Protein AF-A0A939ZML3-F1 (afdb_monomer_lite)

Sequence (351 aa):
MAARKPSELDSAGIQPAGAGSIPVIRSTMNQNDPFRPKRPDDPWESSTYNNLRRLFSRSQLRDTLTHPGNSRLVFAGQSVFKGQVAQLLYTYFSGNGTQLQHILGNLFRNERLEGLFDQWQLRALVRAEDGFAIDTHKHIFVLAVFGHVSQLDDEDQRNWFIFKYILNKESGYLFAHQPRNRNLLSQADQMARQIDGRRLHLEMETADDGLHRASAVLSDGTVLCESTSKSWRYARTKAVKLALNLLAAPGRKALLADPAYQERVRQQLEAAHQQQLEELEARLAAKEAVRQKKEAERARAAKLRDAKRRQLQADAKQRRSEQAARAAAKAAKDARPMSISKRRHLADKQK

Foldseek 3Di:
DDDDDDDDDDDDDDDDDDDDDDDDDDDDDDPPDVCPDDDPPPPCPPPVNVLLLQLQEAQVCPVVDPDGHLPQLLVLLVPVLLVVLLVVCVVPPDDDPVVSVVLSCVLLDPVLLLVVLVVVVCVVSHDYDPPDPCNVVSSSSSSSVSSVLSPDPDPVSSVVVCCPRRVDVVSVVSVPPPVPPVCLQVVLQVLCCVQPVWGWDWDWDQDPVRWIKIFIATPVRDTPDMATDNDRVVRNVVNSVVSVCSSCVVVVVVLVPDPVNVVVVVVVVVVVVVVVVVVVVVVVVVVVVVVVVVVVVVVVVVVVVVVVVVVVVVVVVVVVVVVVVVVVVVVVVVPPPDDPVVVVVVVVVVD

Secondary structure (DSSP, 8-state):
---------------------------------S-PPPPTT-GGGSHHHHHHHHHHB-GGGGGT-SS--THHHHHHIIIIIHHHHHHHHHHH----HHHHHHHHHHHT-HHHHHHHHHHTTGGGT-B--TT--GGG-HHHHHHHHHHHHHT-S-HHHHHHHIIIIISSGGGHHHHS--S--TTHHHHHHHHHHHHHS--EEEEEEE-TTSPEEEEEEETTS-EEEEEEESSHHHHHHHHHHHHHHHHHHHHHHHHHH-HHHHHHHHHHHHHHHHHHHHHHHHHHHHHHHHHHHHHHHHHHHHHHHHHHHHHHHHHHHHHHHHHHHHHHHHHHHHTSPPPHHHHHHHHHT--

Radius of gyration: 44.25 Å; chains: 1; bounding box: 113×96×121 Å

pLDDT: mean 79.3, std 18.73, range [31.77, 97.5]

Structure (mmCIF, N/CA/C/O backbone):
data_AF-A0A939ZML3-F1
#
_entry.id   AF-A0A939ZML3-F1
#
loop_
_atom_site.group_PDB
_atom_site.id
_atom_site.type_symbol
_atom_site.label_atom_id
_atom_site.label_alt_id
_atom_site.label_comp_id
_atom_site.label_asym_id
_atom_site.label_entity_id
_atom_site.label_seq_id
_atom_site.pdbx_PDB_ins_code
_atom_site.Cartn_x
_atom_site.Cartn_y
_atom_site.Cartn_z
_atom_site.occupancy
_atom_site.B_iso_or_equiv
_atom_site.auth_seq_id
_atom_site.auth_comp_id
_atom_site.auth_asym_id
_atom_site.auth_atom_id
_atom_site.pdbx_PDB_model_num
ATOM 1 N N . MET A 1 1 ? -21.841 68.086 -22.565 1.00 36.34 1 MET A N 1
ATOM 2 C CA . MET A 1 1 ? -20.676 68.936 -22.889 1.00 36.34 1 MET A CA 1
ATOM 3 C C . MET A 1 1 ? -19.604 68.053 -23.502 1.00 36.34 1 MET A C 1
ATOM 5 O O . MET A 1 1 ? -19.294 67.057 -22.872 1.00 36.34 1 MET A O 1
ATOM 9 N N . ALA A 1 2 ? -19.108 68.445 -24.687 1.00 37.00 2 ALA A N 1
ATOM 10 C CA . ALA A 1 2 ? -17.942 67.924 -25.430 1.00 37.00 2 ALA A CA 1
ATOM 11 C C . ALA A 1 2 ? -17.954 66.422 -25.817 1.00 37.00 2 ALA A C 1
ATOM 13 O O . ALA A 1 2 ? -18.233 65.568 -24.997 1.00 37.00 2 ALA A O 1
ATOM 14 N N . ALA A 1 3 ? -17.634 65.980 -27.033 1.00 39.84 3 ALA A N 1
ATOM 15 C CA . ALA A 1 3 ? -17.382 66.625 -28.316 1.00 39.84 3 ALA A CA 1
ATOM 16 C C . ALA A 1 3 ? -17.563 65.557 -29.419 1.00 39.84 3 ALA A C 1
ATOM 18 O O . ALA A 1 3 ? -17.200 64.397 -29.243 1.00 39.84 3 ALA A O 1
ATOM 19 N N . ARG A 1 4 ? -18.131 65.965 -30.559 1.00 41.28 4 ARG A N 1
ATOM 20 C CA . ARG A 1 4 ? -18.057 65.263 -31.853 1.00 41.28 4 ARG A CA 1
ATOM 21 C C . ARG A 1 4 ? -16.617 65.337 -32.385 1.00 41.28 4 ARG A C 1
ATOM 23 O O . ARG A 1 4 ? -16.016 66.384 -32.160 1.00 41.28 4 ARG A O 1
ATOM 30 N N . LYS A 1 5 ? -16.161 64.361 -33.195 1.00 43.62 5 LYS A N 1
ATOM 31 C CA . LYS A 1 5 ? -15.792 64.480 -34.642 1.00 43.62 5 LYS A CA 1
ATOM 32 C C . LYS A 1 5 ? -14.894 63.314 -35.160 1.00 43.62 5 LYS A C 1
ATOM 34 O O . LYS A 1 5 ? -14.494 62.509 -34.330 1.00 43.62 5 LYS A O 1
ATOM 39 N N . PRO A 1 6 ? -14.710 63.135 -36.497 1.00 53.59 6 PRO A N 1
ATOM 40 C CA . PRO A 1 6 ? -15.116 61.912 -37.220 1.00 53.59 6 PRO A CA 1
ATOM 41 C C . PRO A 1 6 ? -14.046 61.384 -38.226 1.00 53.59 6 PRO A C 1
ATOM 43 O O . PRO A 1 6 ? -12.892 61.777 -38.120 1.00 53.59 6 PRO A O 1
ATOM 46 N N . SER A 1 7 ? -14.497 60.594 -39.227 1.00 39.09 7 SER A N 1
ATOM 47 C CA . SER A 1 7 ? -13.933 60.369 -40.591 1.00 39.09 7 SER A CA 1
ATOM 48 C C . SER A 1 7 ? -12.589 59.608 -40.682 1.00 39.09 7 SER A C 1
ATOM 50 O O . SER A 1 7 ? -11.732 59.787 -39.837 1.00 39.09 7 SER A O 1
ATOM 52 N N . GLU A 1 8 ? -12.334 58.687 -41.619 1.00 38.94 8 GLU A N 1
ATOM 53 C CA . GLU A 1 8 ? -12.511 58.758 -43.079 1.00 38.94 8 GLU A CA 1
ATOM 54 C C . GLU A 1 8 ? -12.660 57.375 -43.756 1.00 38.94 8 GLU A C 1
ATOM 56 O O . GLU A 1 8 ? -12.376 56.324 -43.181 1.00 38.94 8 GLU A O 1
ATOM 61 N N . LEU A 1 9 ? -13.138 57.448 -45.000 1.00 39.59 9 LEU A N 1
ATOM 62 C CA . LEU A 1 9 ? -13.350 56.416 -46.012 1.00 39.59 9 LEU A CA 1
ATOM 63 C C . LEU A 1 9 ? -12.183 56.385 -47.022 1.00 39.59 9 LEU A C 1
ATOM 65 O O . LEU A 1 9 ? -11.400 57.324 -47.105 1.00 39.59 9 LEU A O 1
ATOM 69 N N . ASP A 1 10 ? -12.219 55.345 -47.857 1.00 34.81 10 ASP A N 1
ATOM 70 C CA . ASP A 1 10 ? -11.645 55.225 -49.204 1.00 34.81 10 ASP A CA 1
ATOM 71 C C . ASP A 1 10 ? -10.150 54.916 -49.366 1.00 34.81 10 ASP A C 1
ATOM 73 O O . ASP A 1 10 ? -9.259 55.725 -49.136 1.00 34.81 10 ASP A O 1
ATOM 77 N N . SER A 1 11 ? -9.870 53.765 -49.982 1.00 38.25 11 SER A N 1
ATOM 78 C CA . SER A 1 11 ? -9.463 53.784 -51.396 1.00 38.25 11 SER A CA 1
ATOM 79 C C . SER A 1 11 ? -9.381 52.374 -51.979 1.00 38.25 11 SER A C 1
ATOM 81 O O . SER A 1 11 ? -8.632 51.504 -51.539 1.00 38.25 11 SER A O 1
ATOM 83 N N . ALA A 1 12 ? -10.186 52.173 -53.019 1.00 37.91 12 ALA A N 1
ATOM 84 C CA . ALA A 1 12 ? -10.060 51.087 -53.966 1.00 37.91 12 ALA A CA 1
ATOM 85 C C . ALA A 1 12 ? -8.708 51.170 -54.693 1.00 37.91 12 ALA A C 1
ATOM 87 O O . ALA A 1 12 ? -8.344 52.213 -55.230 1.00 37.91 12 ALA A O 1
ATOM 88 N N . GLY A 1 13 ? -8.005 50.041 -54.757 1.00 32.69 13 GLY A N 1
ATOM 89 C CA . GLY A 1 13 ? -6.833 49.840 -55.603 1.00 32.69 13 GLY A CA 1
ATOM 90 C C . GLY A 1 13 ? -7.037 48.614 -56.483 1.00 32.69 13 GLY A C 1
ATOM 91 O O . GLY A 1 13 ? -6.580 47.526 -56.150 1.00 32.69 13 GLY A O 1
ATOM 92 N N . ILE A 1 14 ? -7.753 48.788 -57.594 1.00 38.88 14 ILE A N 1
ATOM 93 C CA . ILE A 1 14 ? -7.745 47.862 -58.733 1.00 38.88 14 ILE A CA 1
ATOM 94 C C . ILE A 1 14 ? -6.587 48.282 -59.632 1.00 38.88 14 ILE A C 1
ATOM 96 O O . ILE A 1 14 ? -6.604 49.412 -60.109 1.00 38.88 14 ILE A O 1
ATOM 100 N N . GLN A 1 15 ? -5.649 47.376 -59.919 1.00 41.38 15 GLN A N 1
ATOM 101 C CA . GLN A 1 15 ? -4.754 47.437 -61.083 1.00 41.38 15 GLN A CA 1
ATOM 102 C C . GLN A 1 15 ? -4.287 46.018 -61.494 1.00 41.38 15 GLN A C 1
ATOM 104 O O . GLN A 1 15 ? -4.439 45.079 -60.714 1.00 41.38 15 GLN A O 1
ATOM 109 N N . PRO A 1 16 ? -3.858 45.823 -62.758 1.00 44.34 16 PRO A N 1
ATOM 110 C CA . PRO A 1 16 ? -4.534 44.912 -63.685 1.00 44.34 16 PRO A CA 1
ATOM 111 C C . PRO A 1 16 ? -3.832 43.570 -63.937 1.00 44.34 16 PRO A C 1
ATOM 113 O O . PRO A 1 16 ? -2.649 43.376 -63.670 1.00 44.34 16 PRO A O 1
ATOM 116 N N . ALA A 1 17 ? -4.594 42.667 -64.559 1.00 38.09 17 ALA A N 1
ATOM 117 C CA . ALA A 1 17 ? -4.114 41.447 -65.191 1.00 38.09 17 ALA A CA 1
ATOM 118 C C . ALA A 1 17 ? -3.123 41.750 -66.333 1.00 38.09 17 ALA A C 1
ATOM 120 O O . ALA A 1 17 ? -3.452 42.463 -67.281 1.00 38.09 17 ALA A O 1
ATOM 121 N N . GLY A 1 18 ? -1.935 41.148 -66.254 1.00 33.22 18 GLY A N 1
ATOM 122 C CA . GLY A 1 18 ? -0.962 41.037 -67.339 1.00 33.22 18 GLY A CA 1
ATOM 123 C C . GLY A 1 18 ? -0.848 39.578 -67.775 1.00 33.22 18 GLY A C 1
ATOM 124 O O . GLY A 1 18 ? -0.530 38.703 -66.974 1.00 33.22 18 GLY A O 1
ATOM 125 N N . ALA A 1 19 ? -1.183 39.330 -69.037 1.00 37.53 19 ALA A N 1
ATOM 126 C CA . ALA A 1 19 ? -1.303 38.026 -69.666 1.00 37.53 19 ALA A CA 1
ATOM 127 C C . ALA A 1 19 ? 0.045 37.320 -69.892 1.00 37.53 19 ALA A C 1
ATOM 129 O O . ALA A 1 19 ? 1.027 37.956 -70.265 1.00 37.53 19 ALA A O 1
ATOM 130 N N . GLY A 1 20 ? 0.042 35.984 -69.793 1.00 34.00 20 GLY A N 1
ATOM 131 C CA . GLY A 1 20 ? 1.038 35.149 -70.469 1.00 34.00 20 GLY A CA 1
ATOM 132 C C . GLY A 1 20 ? 1.415 33.848 -69.762 1.00 34.00 20 GLY A C 1
ATOM 133 O O . GLY A 1 20 ? 2.457 33.797 -69.124 1.00 34.00 20 GLY A O 1
ATOM 134 N N . SER A 1 21 ? 0.612 32.785 -69.917 1.00 32.78 21 SER A N 1
ATOM 135 C CA . SER A 1 21 ? 1.049 31.474 -70.464 1.00 32.78 21 SER A CA 1
ATOM 136 C C . SER A 1 21 ? 0.122 30.296 -70.083 1.00 32.78 21 SER A C 1
ATOM 138 O O . SER A 1 21 ? 0.072 29.853 -68.946 1.00 32.78 21 SER A O 1
ATOM 140 N N . ILE A 1 22 ? -0.633 29.855 -71.100 1.00 36.34 22 ILE A N 1
ATOM 141 C CA . ILE A 1 22 ? -0.924 28.490 -71.608 1.00 36.34 22 ILE A CA 1
ATOM 142 C C . ILE A 1 22 ? -1.333 27.356 -70.621 1.00 36.34 22 ILE A C 1
ATOM 144 O O . ILE A 1 22 ? -0.703 27.148 -69.590 1.00 36.34 22 ILE A O 1
ATOM 148 N N . PRO A 1 23 ? -2.385 26.569 -70.958 1.00 45.38 23 PRO A N 1
ATOM 149 C CA . PRO A 1 23 ? -3.209 25.819 -70.013 1.00 45.38 23 PRO A CA 1
ATOM 150 C C . PRO A 1 23 ? -2.752 24.367 -69.829 1.00 45.38 23 PRO A C 1
ATOM 152 O O . PRO A 1 23 ? -2.320 23.723 -70.782 1.00 45.38 23 PRO A O 1
ATOM 155 N N . VAL A 1 24 ? -2.952 23.799 -68.633 1.00 34.09 24 VAL A N 1
ATOM 156 C CA . VAL A 1 24 ? -2.782 22.355 -68.409 1.00 34.09 24 VAL A CA 1
ATOM 157 C C . VAL A 1 24 ? -3.893 21.809 -67.499 1.00 34.09 24 VAL A C 1
ATOM 159 O O . VAL A 1 24 ? -3.908 22.026 -66.295 1.00 34.09 24 VAL A O 1
ATOM 162 N N . ILE A 1 25 ? -4.822 21.100 -68.148 1.00 31.77 25 ILE A N 1
ATOM 163 C CA . ILE A 1 25 ? -5.578 19.919 -67.694 1.00 31.77 25 ILE A CA 1
ATOM 164 C C . ILE A 1 25 ? -6.394 20.055 -66.391 1.00 31.77 25 ILE A C 1
ATOM 166 O O . ILE A 1 25 ? -5.918 19.839 -65.280 1.00 31.77 25 ILE A O 1
ATOM 170 N N . ARG A 1 26 ? -7.713 20.225 -66.557 1.00 40.56 26 ARG A N 1
ATOM 171 C CA . ARG A 1 26 ? -8.697 19.663 -65.619 1.00 40.56 26 ARG A CA 1
ATOM 172 C C . ARG A 1 26 ? -8.700 18.141 -65.775 1.00 40.56 26 ARG A C 1
ATOM 174 O O . ARG A 1 26 ? -8.985 17.675 -66.871 1.00 40.56 26 ARG A O 1
ATOM 181 N N . SER A 1 27 ? -8.463 17.397 -64.693 1.00 38.66 27 SER A N 1
ATOM 182 C CA . SER A 1 27 ? -9.296 16.259 -64.259 1.00 38.66 27 SER A CA 1
ATOM 183 C C . SER A 1 27 ? -8.606 15.469 -63.142 1.00 38.66 27 SER A C 1
ATOM 185 O O . SER A 1 27 ? -7.605 14.798 -63.365 1.00 38.66 27 SER A O 1
ATOM 187 N N . THR A 1 28 ? -9.159 15.554 -61.936 1.00 34.31 28 THR A N 1
ATOM 188 C CA . THR A 1 28 ? -9.651 14.439 -61.105 1.00 34.31 28 THR A CA 1
ATOM 189 C C . THR A 1 28 ? -9.486 14.777 -59.630 1.00 34.31 28 THR A C 1
ATOM 191 O O . THR A 1 28 ? -8.452 15.235 -59.158 1.00 34.31 28 THR A O 1
ATOM 194 N N . MET A 1 29 ? -10.601 14.592 -58.935 1.00 41.50 29 MET A N 1
ATOM 195 C CA . MET A 1 29 ? -10.787 14.620 -57.496 1.00 41.50 29 MET A CA 1
ATOM 196 C C . MET A 1 29 ? -9.542 14.254 -56.680 1.00 41.50 29 MET A C 1
ATOM 198 O O . MET A 1 29 ? -9.041 13.138 -56.782 1.00 41.50 29 MET A O 1
ATOM 202 N N . ASN A 1 30 ? -9.171 15.120 -55.739 1.00 34.34 30 ASN A N 1
ATOM 203 C CA . ASN A 1 30 ? -8.596 14.639 -54.492 1.00 34.34 30 ASN A CA 1
ATOM 204 C C . ASN A 1 30 ? -9.503 15.087 -53.344 1.00 34.34 30 ASN A C 1
ATOM 206 O O . ASN A 1 30 ? -9.506 16.244 -52.933 1.00 34.34 30 ASN A O 1
ATOM 210 N N . GLN A 1 31 ? -10.343 14.150 -52.901 1.00 38.09 31 GLN A N 1
ATOM 211 C CA . GLN A 1 31 ? -11.330 14.273 -51.826 1.00 38.09 31 GLN A CA 1
ATOM 212 C C . GLN A 1 31 ? -10.671 14.259 -50.436 1.00 38.09 31 GLN A C 1
ATOM 214 O O . GLN A 1 31 ? -11.102 13.520 -49.556 1.00 38.09 31 GLN A O 1
ATOM 219 N N . ASN A 1 32 ? -9.627 15.057 -50.227 1.00 41.09 32 ASN A N 1
ATOM 220 C CA . ASN A 1 32 ? -8.981 15.199 -48.923 1.00 41.09 32 ASN A CA 1
ATOM 221 C C . ASN A 1 32 ? -9.001 16.665 -48.497 1.00 41.09 32 ASN A C 1
ATOM 223 O O . ASN A 1 32 ? -7.968 17.312 -48.362 1.00 41.09 32 ASN A O 1
ATOM 227 N N . ASP A 1 33 ? -10.214 17.170 -48.295 1.00 39.12 33 ASP A N 1
ATOM 228 C CA . ASP A 1 33 ? -10.455 18.376 -47.514 1.00 39.12 33 ASP A CA 1
ATOM 229 C C . ASP A 1 33 ? -10.743 17.931 -46.061 1.00 39.12 33 ASP A C 1
ATOM 231 O O . ASP A 1 33 ? -11.637 17.099 -45.856 1.00 39.12 33 ASP A O 1
ATOM 235 N N . PRO A 1 34 ? -9.995 18.395 -45.038 1.00 47.09 34 PRO A N 1
ATOM 236 C CA . PRO A 1 34 ? -10.154 17.977 -43.635 1.00 47.09 34 PRO A CA 1
ATOM 237 C C . PRO A 1 34 ? -11.517 18.333 -43.003 1.00 47.09 34 PRO A C 1
ATOM 239 O O . PRO A 1 34 ? -11.779 17.956 -41.861 1.00 47.09 34 PRO A O 1
ATOM 242 N N . PHE A 1 35 ? -12.407 18.992 -43.751 1.00 46.47 35 PHE A N 1
ATOM 243 C CA . PHE A 1 35 ? -13.805 19.281 -43.420 1.00 46.47 35 PHE A CA 1
ATOM 244 C C . PHE A 1 35 ? -14.794 18.312 -44.097 1.00 46.47 35 PHE A C 1
ATOM 246 O O . PHE A 1 35 ? -15.790 18.728 -44.691 1.00 46.47 35 PHE A O 1
ATOM 253 N N . ARG A 1 36 ? -14.546 16.996 -44.033 1.00 43.25 36 ARG A N 1
ATOM 254 C CA . ARG A 1 36 ? -15.485 16.002 -44.586 1.00 43.25 36 ARG A CA 1
ATOM 255 C C . ARG A 1 36 ? -16.874 16.158 -43.929 1.00 43.25 36 ARG A C 1
ATOM 257 O O . ARG A 1 36 ? -16.955 16.150 -42.698 1.00 43.25 36 ARG A O 1
ATOM 264 N N . PRO A 1 37 ? -17.970 16.285 -44.702 1.00 42.84 37 PRO A N 1
ATOM 265 C CA . PRO A 1 37 ? -19.299 16.451 -44.136 1.00 42.84 37 PRO A CA 1
ATOM 266 C C . PRO A 1 37 ? -19.767 15.159 -43.460 1.00 42.84 37 PRO A C 1
ATOM 268 O O . PRO A 1 37 ? -19.565 14.053 -43.969 1.00 42.84 37 PRO A O 1
ATOM 271 N N . LYS A 1 38 ? -20.386 15.351 -42.294 1.00 48.09 38 LYS A N 1
ATOM 272 C CA . LYS A 1 38 ? -20.930 14.340 -41.385 1.00 48.09 38 LYS A CA 1
ATOM 273 C C . LYS A 1 38 ? -21.843 13.357 -42.116 1.00 48.09 38 LYS A C 1
ATOM 275 O O . LYS A 1 38 ? -22.825 13.771 -42.732 1.00 48.09 38 LYS A O 1
ATOM 280 N N . ARG A 1 39 ? -21.555 12.060 -41.997 1.00 46.34 39 ARG A N 1
ATOM 281 C CA . ARG A 1 39 ? -22.547 11.009 -42.245 1.00 46.34 39 ARG A CA 1
ATOM 282 C C . ARG A 1 39 ? -23.257 10.715 -40.916 1.00 46.34 39 ARG A C 1
ATOM 284 O O . ARG A 1 39 ? -22.549 10.509 -39.935 1.00 46.34 39 ARG A O 1
ATOM 291 N N . PRO A 1 40 ? -24.601 10.675 -40.868 1.00 45.50 40 PRO A N 1
ATOM 292 C CA . PRO A 1 40 ? -25.355 10.382 -39.639 1.00 45.50 40 PRO A CA 1
ATOM 293 C C . PRO A 1 40 ? -25.046 9.003 -39.034 1.00 45.50 40 PRO A C 1
ATOM 295 O O . PRO A 1 40 ? -25.316 8.770 -37.861 1.00 45.50 40 PRO A O 1
ATOM 298 N N . ASP A 1 41 ? -24.452 8.113 -39.832 1.00 50.09 41 ASP A N 1
ATOM 299 C CA . ASP A 1 41 ? -24.214 6.712 -39.484 1.00 50.09 41 ASP A CA 1
ATOM 300 C C . ASP A 1 41 ? -22.736 6.416 -39.159 1.00 50.09 41 ASP A C 1
ATOM 302 O O . ASP A 1 41 ? -22.337 5.253 -39.088 1.00 50.09 41 ASP A O 1
ATOM 306 N N . ASP A 1 42 ? -21.890 7.444 -38.998 1.00 50.12 42 ASP A N 1
ATOM 307 C CA . ASP A 1 42 ? -20.484 7.239 -38.638 1.00 50.12 42 ASP A CA 1
ATOM 308 C C . ASP A 1 42 ? -20.379 6.808 -37.153 1.00 50.12 42 ASP A C 1
ATOM 310 O O . ASP A 1 42 ? -20.791 7.563 -36.265 1.00 50.12 42 ASP A O 1
ATOM 314 N N . PRO A 1 43 ? -19.765 5.648 -36.823 1.00 49.53 43 PRO A N 1
ATOM 315 C CA . PRO A 1 43 ? -19.616 5.141 -35.442 1.00 49.53 43 PRO A CA 1
ATOM 316 C C . PRO A 1 43 ? -18.933 6.121 -34.466 1.00 49.53 43 PRO A C 1
ATOM 318 O O . PRO A 1 43 ? -18.992 5.977 -33.239 1.00 49.53 43 PRO A O 1
ATOM 321 N N . TRP A 1 44 ? -18.275 7.132 -35.032 1.00 42.25 44 TRP A N 1
ATOM 322 C CA . TRP A 1 44 ? -17.580 8.228 -34.374 1.00 42.25 44 TRP A CA 1
ATOM 323 C C . TRP A 1 44 ? -18.513 9.248 -33.699 1.00 42.25 44 TRP A C 1
ATOM 325 O O . TRP A 1 44 ? -18.028 10.066 -32.923 1.00 42.25 44 TRP A O 1
ATOM 335 N N . GLU A 1 45 ? -19.827 9.209 -33.936 1.00 44.78 45 GLU A N 1
ATOM 336 C CA . GLU A 1 45 ? -20.810 10.041 -33.217 1.00 44.78 45 GLU A CA 1
ATOM 337 C C . GLU A 1 45 ? -21.476 9.324 -32.027 1.00 44.78 45 GLU A C 1
ATOM 339 O O . GLU A 1 45 ? -22.373 9.879 -31.389 1.00 44.78 45 GLU A O 1
ATOM 344 N N . SER A 1 46 ? -21.015 8.124 -31.651 1.00 56.06 46 SER A N 1
ATOM 345 C CA . SER A 1 46 ? -21.494 7.465 -30.427 1.00 56.06 46 SER A CA 1
ATOM 346 C C . SER A 1 46 ? -21.262 8.354 -29.193 1.00 56.06 46 SER A C 1
ATOM 348 O O . SER A 1 46 ? -20.217 9.001 -29.050 1.00 56.06 46 SER A O 1
ATOM 350 N N . SER A 1 47 ? -22.235 8.402 -28.273 1.00 58.62 47 SER A N 1
ATOM 351 C CA . SER A 1 47 ? -22.143 9.213 -27.043 1.00 58.62 47 SER A CA 1
ATOM 352 C C . SER A 1 47 ? -20.854 8.918 -26.262 1.00 58.62 47 SER A C 1
ATOM 354 O O . SER A 1 47 ? -20.221 9.829 -25.727 1.00 58.62 47 SER A O 1
ATOM 356 N N . THR A 1 48 ? -20.399 7.666 -26.306 1.00 58.06 48 THR A N 1
ATOM 357 C CA . THR A 1 48 ? -19.139 7.176 -25.746 1.00 58.06 48 THR A CA 1
ATOM 358 C C . THR A 1 48 ? -17.917 7.886 -26.330 1.00 58.06 48 THR A C 1
ATOM 360 O O . THR A 1 48 ? -17.053 8.340 -25.581 1.00 58.06 48 THR A O 1
ATOM 363 N N . TYR A 1 49 ? -17.843 8.059 -27.652 1.00 60.44 49 TYR A N 1
ATOM 364 C CA . TYR A 1 49 ? -16.713 8.731 -28.297 1.00 60.44 49 TYR A CA 1
ATOM 365 C C . TYR A 1 49 ? -16.680 10.235 -27.981 1.00 60.44 49 TYR A C 1
ATOM 367 O O . TYR A 1 49 ? -15.622 10.806 -27.700 1.00 60.44 49 TYR A O 1
ATOM 375 N N . ASN A 1 50 ? -17.853 10.870 -27.931 1.00 66.31 50 ASN A N 1
ATOM 376 C CA . ASN A 1 50 ? -17.988 12.263 -27.504 1.00 66.31 50 ASN A CA 1
ATOM 377 C C . ASN A 1 50 ? -17.605 12.459 -26.026 1.00 66.31 50 ASN A C 1
ATOM 379 O O . ASN A 1 50 ? -16.975 13.462 -25.683 1.00 66.31 50 ASN A O 1
ATOM 383 N N . ASN A 1 51 ? -17.913 11.492 -25.160 1.00 68.44 51 ASN A N 1
ATOM 384 C CA . ASN A 1 51 ? -17.518 11.517 -23.751 1.00 68.44 51 ASN A CA 1
ATOM 385 C C . ASN A 1 51 ? -16.005 11.361 -23.575 1.00 68.44 51 ASN A C 1
ATOM 387 O O . ASN A 1 51 ? -15.406 12.119 -22.813 1.00 68.44 51 ASN A O 1
ATOM 391 N N . LEU A 1 52 ? -15.365 10.471 -24.339 1.00 73.75 52 LEU A N 1
ATOM 392 C CA . LEU A 1 52 ? -13.908 10.318 -24.325 1.00 73.75 52 LEU A CA 1
ATOM 393 C C . LEU A 1 52 ? -13.195 11.582 -24.824 1.00 73.75 52 LEU A C 1
ATOM 395 O O . LEU A 1 52 ? -12.223 12.020 -24.213 1.00 73.75 52 LEU A O 1
ATOM 399 N N . ARG A 1 53 ? -13.707 12.235 -25.875 1.00 75.44 53 ARG A N 1
ATOM 400 C CA . ARG A 1 53 ? -13.166 13.529 -26.327 1.00 75.44 53 ARG A CA 1
ATOM 401 C C . ARG A 1 53 ? -13.262 14.603 -25.249 1.00 75.44 53 ARG A C 1
ATOM 403 O O . ARG A 1 53 ? -12.291 15.313 -25.011 1.00 75.44 53 ARG A O 1
ATOM 410 N N . ARG A 1 54 ? -14.402 14.696 -24.561 1.00 79.50 54 ARG A N 1
ATOM 411 C CA . ARG A 1 54 ? -14.585 15.636 -23.445 1.00 79.50 54 ARG A CA 1
ATOM 412 C C . ARG A 1 54 ? -13.633 15.350 -22.291 1.00 79.50 54 ARG A C 1
ATOM 414 O O . ARG A 1 54 ? -13.140 16.296 -21.694 1.00 79.50 54 ARG A O 1
ATOM 421 N N . LEU A 1 55 ? -13.361 14.079 -22.003 1.00 83.19 55 LEU A N 1
ATOM 422 C CA . LEU A 1 55 ? -12.492 13.638 -20.912 1.00 83.19 55 LEU A CA 1
ATOM 423 C C . LEU A 1 55 ? -11.058 14.169 -21.042 1.00 83.19 55 LEU A C 1
ATOM 425 O O . LEU A 1 55 ? -10.458 14.642 -20.074 1.00 83.19 55 LEU A O 1
ATOM 429 N N . PHE A 1 56 ? -10.526 14.102 -22.262 1.00 86.00 56 PHE A N 1
ATOM 430 C CA . PHE A 1 56 ? -9.127 14.404 -22.549 1.00 86.00 56 PHE A CA 1
ATOM 431 C C . PHE A 1 56 ? -8.900 15.806 -23.124 1.00 86.00 56 PHE A C 1
ATOM 433 O O . PHE A 1 56 ? -7.759 16.180 -23.385 1.00 86.00 56 PHE A O 1
ATOM 440 N N . SER A 1 57 ? -9.957 16.603 -23.286 1.00 81.31 57 SER A N 1
ATOM 441 C CA . SER A 1 57 ? -9.877 17.995 -23.731 1.00 81.31 57 SER A CA 1
ATOM 442 C C . SER A 1 57 ? -9.858 18.970 -22.561 1.00 81.31 57 SER A C 1
ATOM 444 O O . SER A 1 57 ? -10.781 18.988 -21.749 1.00 81.31 57 SER A O 1
ATOM 446 N N . ARG A 1 58 ? -8.851 19.845 -22.497 1.00 78.94 58 ARG A N 1
ATOM 447 C CA . ARG A 1 58 ? -8.778 20.895 -21.468 1.00 78.94 58 ARG A CA 1
ATOM 448 C C . ARG A 1 58 ? -9.923 21.911 -21.602 1.00 78.94 58 ARG A C 1
ATOM 450 O O . ARG A 1 58 ? -10.376 22.218 -22.701 1.00 78.94 58 ARG A O 1
ATOM 457 N N . SER A 1 59 ? -10.365 22.472 -20.476 1.00 68.94 59 SER A N 1
ATOM 458 C CA . SER A 1 59 ? -11.454 23.463 -20.401 1.00 68.94 59 SER A CA 1
ATOM 459 C C . SER A 1 59 ? -11.226 24.760 -21.182 1.00 68.94 59 SER A C 1
ATOM 461 O O . SER A 1 59 ? -12.207 25.375 -21.590 1.00 68.94 59 SER A O 1
ATOM 463 N N . GLN A 1 60 ? -9.973 25.168 -21.393 1.00 66.00 60 GLN A N 1
ATOM 464 C CA . GLN A 1 60 ? -9.621 26.412 -22.092 1.00 66.00 60 GLN A CA 1
ATOM 465 C C . GLN A 1 60 ? -9.690 26.301 -23.624 1.00 66.00 60 GLN A C 1
ATOM 467 O O . GLN A 1 60 ? -9.744 27.315 -24.303 1.00 66.00 60 GLN A O 1
ATOM 472 N N . LEU A 1 61 ? -9.853 25.094 -24.176 1.00 63.44 61 LEU A N 1
ATOM 473 C CA . LEU A 1 61 ? -10.125 24.880 -25.605 1.00 63.44 61 LEU A CA 1
ATOM 474 C C . LEU A 1 61 ? -11.604 25.113 -25.984 1.00 63.44 61 LEU A C 1
ATOM 476 O O . LEU A 1 61 ? -12.084 24.604 -26.994 1.00 63.44 61 LEU A O 1
ATOM 480 N N . ARG A 1 62 ? -12.376 25.829 -25.158 1.00 58.28 62 ARG A N 1
ATOM 481 C CA . ARG A 1 62 ? -13.827 25.982 -25.353 1.00 58.28 62 ARG A CA 1
ATOM 482 C C . ARG A 1 62 ? -14.176 26.719 -26.648 1.00 58.28 62 ARG A C 1
ATOM 484 O O . ARG A 1 62 ? -15.202 26.408 -27.238 1.00 58.28 62 ARG A O 1
ATOM 491 N N . ASP A 1 63 ? -13.315 27.632 -27.086 1.00 57.34 63 ASP A N 1
ATOM 492 C CA . ASP A 1 63 ? -13.551 28.453 -28.278 1.00 57.34 63 ASP A CA 1
ATOM 493 C C . ASP A 1 63 ? -13.212 27.710 -29.583 1.00 57.34 63 ASP A C 1
ATOM 495 O O . ASP A 1 63 ? -13.648 28.108 -30.660 1.00 57.34 63 ASP A O 1
ATOM 499 N N . THR A 1 64 ? -12.474 26.597 -29.493 1.00 59.53 64 THR A N 1
ATOM 500 C CA . THR A 1 64 ? -12.051 25.774 -30.640 1.00 59.53 64 THR A CA 1
ATOM 501 C C . THR A 1 64 ? -12.740 24.409 -30.700 1.00 59.53 64 THR A C 1
ATOM 503 O O . THR A 1 64 ? -12.733 23.757 -31.745 1.00 59.53 64 THR A O 1
ATOM 506 N N . LEU A 1 65 ? -13.361 23.959 -29.607 1.00 61.12 65 LEU A N 1
ATOM 507 C CA . LEU A 1 65 ? -14.057 22.676 -29.525 1.00 61.12 65 LEU A CA 1
ATOM 508 C C . LEU A 1 65 ? -15.573 22.842 -29.638 1.00 61.12 65 LEU A C 1
ATOM 510 O O . LEU A 1 65 ? -16.181 23.717 -29.034 1.00 61.12 65 LEU A O 1
ATOM 514 N N . THR A 1 66 ? -16.222 21.892 -30.308 1.00 63.28 66 THR A N 1
ATOM 515 C CA . THR A 1 66 ? -17.691 21.797 -30.375 1.00 63.28 66 THR A CA 1
ATOM 516 C C . THR A 1 66 ? -18.330 21.275 -29.079 1.00 63.28 66 THR A C 1
ATOM 518 O O . THR A 1 66 ? -19.543 21.076 -29.016 1.00 63.28 66 THR A O 1
ATOM 521 N N . HIS A 1 67 ? -17.536 21.017 -28.035 1.00 63.94 67 HIS A N 1
ATOM 522 C CA . HIS A 1 67 ? -17.983 20.437 -26.772 1.00 63.94 67 HIS A CA 1
ATOM 523 C C . HIS A 1 67 ? -17.265 21.060 -25.563 1.00 63.94 67 HIS A C 1
ATOM 525 O O . HIS A 1 67 ? -16.106 21.462 -25.675 1.00 63.94 67 HIS A O 1
ATOM 531 N N . PRO A 1 68 ? -17.908 21.101 -24.378 1.00 71.00 68 PRO A N 1
ATOM 532 C CA . PRO A 1 68 ? -17.267 21.597 -23.163 1.00 71.00 68 PRO A CA 1
ATOM 533 C C . PRO A 1 68 ? -16.045 20.737 -22.809 1.00 71.00 68 PRO A C 1
ATOM 535 O O . PRO A 1 68 ? -16.082 19.515 -22.959 1.00 71.00 68 PRO A O 1
ATOM 538 N N . GLY A 1 69 ? -14.960 21.369 -22.356 1.00 79.19 69 GLY A N 1
ATOM 539 C CA . GLY A 1 69 ? -13.774 20.649 -21.885 1.00 79.19 69 GLY A CA 1
ATOM 540 C C . GLY A 1 69 ? -13.991 19.947 -20.537 1.00 79.19 69 GLY A C 1
ATOM 541 O O . GLY A 1 69 ? -15.082 19.955 -19.962 1.00 79.19 69 GLY A O 1
ATOM 542 N N . ASN A 1 70 ? -12.929 19.354 -20.005 1.00 88.69 70 ASN A N 1
ATOM 543 C CA . ASN A 1 70 ? -12.996 18.384 -18.916 1.00 88.69 70 ASN A CA 1
ATOM 544 C C . ASN A 1 70 ? -13.203 18.958 -17.505 1.00 88.69 70 ASN A C 1
ATOM 546 O O . ASN A 1 70 ? -13.320 18.175 -16.569 1.00 88.69 70 ASN A O 1
ATOM 550 N N . SER A 1 71 ? -13.300 20.277 -17.304 1.00 89.38 71 SER A N 1
ATOM 551 C CA . SER A 1 71 ? -13.323 20.881 -15.954 1.00 89.38 71 SER A CA 1
ATOM 552 C C . SER A 1 71 ? -14.423 20.336 -15.038 1.00 89.38 71 SER A C 1
ATOM 554 O O . SER A 1 71 ? -14.180 20.113 -13.855 1.00 89.38 71 SER A O 1
ATOM 556 N N . ARG A 1 72 ? -15.622 20.070 -15.572 1.00 91.25 72 ARG A N 1
ATOM 557 C CA . ARG A 1 72 ? -16.720 19.464 -14.796 1.00 91.25 72 ARG A CA 1
ATOM 558 C C . ARG A 1 72 ? -16.414 18.029 -14.372 1.00 91.25 72 ARG A C 1
ATOM 560 O O . ARG A 1 72 ? -16.762 17.639 -13.264 1.00 91.25 72 ARG A O 1
ATOM 567 N N . LEU A 1 73 ? -15.753 17.263 -15.237 1.00 93.06 73 LEU A N 1
ATOM 568 C CA . LEU A 1 73 ? -15.327 15.900 -14.928 1.00 93.06 73 LEU A CA 1
ATOM 569 C C . LEU A 1 73 ? -14.181 15.912 -13.917 1.00 93.06 73 LEU A C 1
ATOM 571 O O . LEU A 1 73 ? -14.202 15.136 -12.975 1.00 93.06 73 LEU A O 1
ATOM 575 N N . VAL A 1 74 ? -13.235 16.843 -14.037 1.00 94.94 74 VAL A N 1
ATOM 576 C CA . VAL A 1 74 ? -12.173 17.034 -13.038 1.00 94.94 74 VAL A CA 1
ATOM 577 C C . VAL A 1 74 ? -12.777 17.320 -11.663 1.00 94.94 74 VAL A C 1
ATOM 579 O O . VAL A 1 74 ? -12.412 16.670 -10.686 1.00 94.94 74 VAL A O 1
ATOM 582 N N . PHE A 1 75 ? -13.752 18.234 -11.592 1.00 95.50 75 PHE A N 1
ATOM 583 C CA . PHE A 1 75 ? -14.483 18.524 -10.359 1.00 95.50 75 PHE A CA 1
ATOM 584 C C . PHE A 1 75 ? -15.198 17.281 -9.809 1.00 95.50 75 PHE A C 1
ATOM 586 O O . PHE A 1 75 ? -15.045 16.947 -8.634 1.00 95.50 75 PHE A O 1
ATOM 593 N N . ALA A 1 76 ? -15.926 16.551 -10.660 1.00 95.50 76 ALA A N 1
ATOM 594 C CA . ALA A 1 76 ? -16.589 15.312 -10.261 1.00 95.50 76 ALA A CA 1
ATOM 595 C C . ALA A 1 76 ? -15.588 14.263 -9.741 1.00 95.50 76 ALA A C 1
ATOM 597 O O . ALA A 1 76 ? -15.839 13.631 -8.720 1.00 95.50 76 ALA A O 1
ATOM 598 N N . GLY A 1 77 ? -14.418 14.123 -10.365 1.00 96.75 77 GLY A N 1
ATOM 599 C CA . GLY A 1 77 ? -13.373 13.214 -9.897 1.00 96.75 77 GLY A CA 1
ATOM 600 C C . GLY A 1 77 ? -12.783 13.623 -8.550 1.00 96.75 77 GLY A C 1
ATOM 601 O O . GLY A 1 77 ? -12.562 12.782 -7.679 1.00 96.75 77 GLY A O 1
ATOM 602 N N . GLN A 1 78 ? -12.562 14.921 -8.345 1.00 96.19 78 GLN A N 1
ATOM 603 C CA . GLN A 1 78 ? -11.986 15.441 -7.107 1.00 96.19 78 GLN A CA 1
ATOM 604 C C . GLN A 1 78 ? -12.954 15.373 -5.919 1.00 96.19 78 GLN A C 1
ATOM 606 O O . GLN A 1 78 ? -12.506 15.159 -4.790 1.00 96.19 78 GLN A O 1
ATOM 611 N N . SER A 1 79 ? -14.253 15.552 -6.162 1.00 96.75 79 SER A N 1
ATOM 612 C CA . SER A 1 79 ? -15.269 15.642 -5.110 1.00 96.75 79 SER A CA 1
ATOM 613 C C . SER A 1 79 ? -16.132 14.386 -5.010 1.00 96.75 79 SER A C 1
ATOM 615 O O . SER A 1 79 ? -16.186 13.769 -3.948 1.00 96.75 79 SER A O 1
ATOM 617 N N . VAL A 1 80 ? -16.786 13.983 -6.101 1.00 97.12 80 VAL A N 1
ATOM 618 C CA . VAL A 1 80 ? -17.771 12.888 -6.108 1.00 97.12 80 VAL A CA 1
ATOM 619 C C . VAL A 1 80 ? -17.072 11.536 -6.047 1.00 97.12 80 VAL A C 1
ATOM 621 O O . VAL A 1 80 ? -17.295 10.782 -5.104 1.00 97.12 80 VAL A O 1
ATOM 624 N N . PHE A 1 81 ? -16.171 11.250 -6.991 1.00 97.44 81 PHE A N 1
ATOM 625 C CA . PHE A 1 81 ? -15.450 9.974 -7.019 1.00 97.44 81 PHE A CA 1
ATOM 626 C C . PHE A 1 81 ? -14.631 9.766 -5.741 1.00 97.44 81 PHE A C 1
ATOM 628 O O . PHE A 1 81 ? -14.694 8.718 -5.103 1.00 97.44 81 PHE A O 1
ATOM 635 N N . LYS A 1 82 ? -13.902 10.801 -5.307 1.00 96.75 82 LYS A N 1
ATOM 636 C CA . LYS A 1 82 ? -13.166 10.767 -4.039 1.00 96.75 82 LYS A CA 1
ATOM 637 C C . LYS A 1 82 ? -14.087 10.532 -2.837 1.00 96.75 82 LYS A C 1
ATOM 639 O O . LYS A 1 82 ? -13.707 9.793 -1.932 1.00 96.75 82 LYS A O 1
ATOM 644 N N . GLY A 1 83 ? -15.286 11.117 -2.834 1.00 96.94 83 GLY A N 1
ATOM 645 C CA . GLY A 1 83 ? -16.317 10.861 -1.828 1.00 96.94 83 GLY A CA 1
ATOM 646 C C . GLY A 1 83 ? -16.805 9.410 -1.830 1.00 96.94 83 GLY A C 1
ATOM 647 O O . GLY A 1 83 ? -16.926 8.811 -0.768 1.00 96.94 83 GLY A O 1
ATOM 648 N N . GLN A 1 84 ? -16.989 8.804 -3.004 1.00 96.62 84 GLN A N 1
ATOM 649 C CA . GLN A 1 84 ? -17.348 7.385 -3.135 1.00 96.62 84 GLN A CA 1
ATOM 650 C C . GLN A 1 84 ? -16.240 6.469 -2.588 1.00 96.62 84 GLN A C 1
ATOM 652 O O . GLN A 1 84 ? -16.521 5.534 -1.839 1.00 96.62 84 GLN A O 1
ATOM 657 N N . VAL A 1 85 ? -14.966 6.777 -2.859 1.00 96.06 85 VAL A N 1
ATOM 658 C CA . VAL A 1 85 ? -13.839 6.058 -2.235 1.00 96.06 85 VAL A CA 1
ATOM 659 C C . VAL A 1 85 ? -13.836 6.254 -0.716 1.00 96.06 85 VAL A C 1
ATOM 661 O O . VAL A 1 85 ? -13.608 5.300 0.024 1.00 96.06 85 VAL A O 1
ATOM 664 N N . ALA A 1 86 ? -14.122 7.464 -0.229 1.00 96.00 86 ALA A N 1
ATOM 665 C CA . ALA A 1 86 ? -14.231 7.738 1.202 1.00 96.00 86 ALA A CA 1
ATOM 666 C C . ALA A 1 86 ? -15.355 6.927 1.866 1.00 96.00 86 ALA A C 1
ATOM 668 O O . ALA A 1 86 ? -15.158 6.417 2.966 1.00 96.00 86 ALA A O 1
ATOM 669 N N . GLN A 1 87 ? -16.492 6.756 1.187 1.00 94.12 87 GLN A N 1
ATOM 670 C CA . GLN A 1 87 ? -17.599 5.926 1.659 1.00 94.12 87 GLN A CA 1
ATOM 671 C C . GLN A 1 87 ? -17.184 4.456 1.788 1.00 94.12 87 GLN A C 1
ATOM 673 O O . GLN A 1 87 ? -17.479 3.819 2.801 1.00 94.12 87 GLN A O 1
ATOM 678 N N . LEU A 1 88 ? -16.450 3.922 0.807 1.00 91.12 88 LEU A N 1
ATOM 679 C CA . LEU A 1 88 ? -15.907 2.562 0.878 1.00 91.12 88 LEU A CA 1
ATOM 680 C C . LEU A 1 88 ? -14.896 2.421 2.022 1.00 91.12 88 LEU A C 1
ATOM 682 O O . LEU A 1 88 ? -14.946 1.445 2.768 1.00 91.12 88 LEU A O 1
ATOM 686 N N . LEU A 1 89 ? -14.021 3.414 2.216 1.00 89.12 89 LEU A N 1
ATOM 687 C CA . LEU A 1 89 ? -13.098 3.436 3.352 1.00 89.12 89 LEU A CA 1
ATOM 688 C C . LEU A 1 89 ? -13.846 3.443 4.690 1.00 89.12 89 LEU A C 1
ATOM 690 O O . LEU A 1 89 ? -13.524 2.655 5.570 1.00 89.12 89 LEU A O 1
ATOM 694 N N . TYR A 1 90 ? -14.863 4.291 4.835 1.00 89.75 90 TYR A N 1
ATOM 695 C CA . TYR A 1 90 ? -15.692 4.356 6.039 1.00 89.75 90 TYR A CA 1
ATOM 696 C C . TYR A 1 90 ? -16.408 3.030 6.331 1.00 89.75 90 TYR A C 1
ATOM 698 O O . TYR A 1 90 ? -16.484 2.614 7.483 1.00 89.75 90 TYR A O 1
ATOM 706 N N . THR A 1 91 ? -16.901 2.359 5.289 1.00 86.12 91 THR A N 1
ATOM 707 C CA . THR A 1 91 ? -17.687 1.123 5.419 1.00 86.12 91 THR A CA 1
ATOM 708 C C . THR A 1 91 ? -16.814 -0.078 5.782 1.00 86.12 91 THR A C 1
ATOM 710 O O . THR A 1 91 ? -17.206 -0.896 6.610 1.00 86.12 91 THR A O 1
ATOM 713 N N . TYR A 1 92 ? -15.629 -0.191 5.175 1.00 81.75 92 TYR A N 1
ATOM 714 C CA . TYR A 1 92 ? -14.828 -1.418 5.234 1.00 81.75 92 TYR A CA 1
ATOM 715 C C . TYR A 1 92 ? -13.532 -1.305 6.046 1.00 81.75 92 TYR A C 1
ATOM 717 O O . TYR A 1 92 ? -12.899 -2.327 6.308 1.00 81.75 92 TYR A O 1
ATOM 725 N N . PHE A 1 93 ? -13.110 -0.104 6.457 1.00 78.12 93 PHE A N 1
ATOM 726 C CA . PHE A 1 93 ? -11.824 0.096 7.128 1.00 78.12 93 PHE A CA 1
ATOM 727 C C . PHE A 1 93 ? -11.997 0.658 8.536 1.00 78.12 93 PHE A C 1
ATOM 729 O O . PHE A 1 93 ? -12.623 1.691 8.763 1.00 78.12 93 PHE A O 1
ATOM 736 N N . SER A 1 94 ? -11.347 0.008 9.501 1.00 75.19 94 SER A N 1
ATOM 737 C CA . SER A 1 94 ? -11.267 0.508 10.869 1.00 75.19 94 SER A CA 1
ATOM 738 C C . SER A 1 94 ? -10.282 1.676 10.960 1.00 75.19 94 SER A C 1
ATOM 740 O O . SER A 1 94 ? -9.101 1.528 10.640 1.00 75.19 94 SER A O 1
ATOM 742 N N . GLY A 1 95 ? -10.731 2.819 11.464 1.00 73.94 95 GLY A N 1
ATOM 743 C CA . GLY A 1 95 ? -9.872 3.967 11.728 1.00 73.94 95 GLY A CA 1
ATOM 744 C C . GLY A 1 95 ? -10.670 5.134 12.284 1.00 73.94 95 GLY A C 1
ATOM 745 O O . GLY A 1 95 ? -11.877 5.228 12.080 1.00 73.94 95 GLY A O 1
ATOM 746 N N . ASN A 1 96 ? -10.007 6.037 13.002 1.00 84.19 96 ASN A N 1
ATOM 747 C CA . ASN A 1 96 ? -10.634 7.308 13.358 1.00 84.19 96 ASN A CA 1
ATOM 748 C C . ASN A 1 96 ? -10.683 8.251 12.140 1.00 84.19 96 ASN A C 1
ATOM 750 O O . ASN A 1 96 ? -9.968 8.049 11.157 1.00 84.19 96 ASN A O 1
ATOM 754 N N . GLY A 1 97 ? -11.503 9.305 12.210 1.00 83.75 97 GLY A N 1
ATOM 755 C CA . GLY A 1 97 ? -11.705 10.226 11.082 1.00 83.75 97 GLY A CA 1
ATOM 756 C C . GLY A 1 97 ? -10.401 10.800 10.518 1.00 83.75 97 GLY A C 1
ATOM 757 O O . GLY A 1 97 ? -10.209 10.826 9.306 1.00 83.75 97 GLY A O 1
ATOM 758 N N . THR A 1 98 ? -9.449 11.161 11.382 1.00 86.12 98 THR A N 1
ATOM 759 C CA . THR A 1 98 ? -8.131 11.667 10.966 1.00 86.12 98 THR A CA 1
ATOM 760 C C . THR A 1 98 ? -7.315 10.619 10.205 1.00 86.12 98 THR A C 1
ATOM 762 O O . THR A 1 98 ? -6.661 10.937 9.214 1.00 86.12 98 THR A O 1
ATOM 765 N N . GLN A 1 99 ? -7.344 9.358 10.643 1.00 82.31 99 GLN A N 1
ATOM 766 C CA . GLN A 1 99 ? -6.668 8.260 9.952 1.00 82.31 99 GLN A CA 1
ATOM 767 C C . GLN A 1 99 ? -7.285 8.019 8.576 1.00 82.31 99 GLN A C 1
ATOM 769 O O . GLN A 1 99 ? -6.546 7.965 7.596 1.00 82.31 99 GLN A O 1
ATOM 774 N N . LEU A 1 100 ? -8.615 7.945 8.488 1.00 86.19 100 LEU A N 1
ATOM 775 C CA . LEU A 1 100 ? -9.313 7.760 7.214 1.00 86.19 100 LEU A CA 1
ATOM 776 C C . LEU A 1 100 ? -9.056 8.933 6.257 1.00 86.19 100 LEU A C 1
ATOM 778 O O . LEU A 1 100 ? -8.797 8.713 5.076 1.00 86.19 100 LEU A O 1
ATOM 782 N N . GLN A 1 101 ? -9.018 10.168 6.764 1.00 91.75 101 GLN A N 1
ATOM 783 C CA . GLN A 1 101 ? -8.675 11.352 5.975 1.00 91.75 101 GLN A CA 1
ATOM 784 C C . GLN A 1 101 ? -7.237 11.298 5.441 1.00 91.75 101 GLN A C 1
ATOM 786 O O . GLN A 1 101 ? -7.011 11.609 4.272 1.00 91.75 101 GLN A O 1
ATOM 791 N N . HIS A 1 102 ? -6.261 10.882 6.254 1.00 86.94 102 HIS A N 1
ATOM 792 C CA . HIS A 1 102 ? -4.882 10.699 5.790 1.00 86.94 102 HIS A CA 1
ATOM 793 C C . HIS A 1 102 ? -4.772 9.593 4.740 1.00 86.94 102 HIS A C 1
ATOM 795 O O . HIS A 1 102 ? -4.067 9.762 3.747 1.00 86.94 102 HIS A O 1
ATOM 801 N N . ILE A 1 103 ? -5.476 8.477 4.936 1.00 89.12 103 ILE A N 1
ATOM 802 C CA . ILE A 1 103 ? -5.530 7.375 3.971 1.00 89.12 103 ILE A CA 1
ATOM 803 C C . ILE A 1 103 ? -6.089 7.877 2.640 1.00 89.12 103 ILE A C 1
ATOM 805 O O . ILE A 1 103 ? -5.437 7.735 1.605 1.00 89.12 103 ILE A O 1
ATOM 809 N N . LEU A 1 104 ? -7.246 8.535 2.677 1.00 93.12 104 LEU A N 1
ATOM 810 C CA . LEU A 1 104 ? -7.884 9.110 1.500 1.00 93.12 104 LEU A CA 1
ATOM 811 C C . LEU A 1 104 ? -6.992 10.162 0.827 1.00 93.12 104 LEU A C 1
ATOM 813 O O . LEU A 1 104 ? -6.900 10.205 -0.395 1.00 93.12 104 LEU A O 1
ATOM 817 N N . GLY A 1 105 ? -6.298 10.997 1.601 1.00 92.06 105 GLY A N 1
ATOM 818 C CA . GLY A 1 105 ? -5.313 11.942 1.076 1.00 92.06 105 GLY A CA 1
ATOM 819 C C . GLY A 1 105 ? -4.186 11.234 0.324 1.00 92.06 105 GLY A C 1
ATOM 820 O O . GLY A 1 105 ? -3.863 11.621 -0.793 1.00 92.06 105 GLY A O 1
ATOM 821 N N . ASN A 1 106 ? -3.641 10.160 0.898 1.00 90.62 106 ASN A N 1
ATOM 822 C CA . ASN A 1 106 ? -2.552 9.381 0.309 1.00 90.62 106 ASN A CA 1
ATOM 823 C C . ASN A 1 106 ? -2.953 8.674 -0.991 1.00 90.62 106 ASN A C 1
ATOM 825 O O . ASN A 1 106 ? -2.154 8.625 -1.922 1.00 90.62 106 ASN A O 1
ATOM 829 N N . LEU A 1 107 ? -4.185 8.164 -1.067 1.00 91.81 107 LEU A N 1
ATOM 830 C CA . LEU A 1 107 ? -4.727 7.529 -2.272 1.00 91.81 107 LEU A CA 1
ATOM 831 C C . LEU A 1 107 ? -4.834 8.491 -3.465 1.00 91.81 107 LEU A C 1
ATOM 833 O O . LEU A 1 107 ? -4.760 8.051 -4.607 1.00 91.81 107 LEU A O 1
ATOM 837 N N . PHE A 1 108 ? -4.980 9.791 -3.203 1.00 94.62 108 PHE A N 1
ATOM 838 C CA . PHE A 1 108 ? -5.175 10.831 -4.217 1.00 94.62 108 PHE A CA 1
ATOM 839 C C . PHE A 1 108 ? -4.019 11.846 -4.264 1.00 94.62 108 PHE A C 1
ATOM 841 O O . PHE A 1 108 ? -4.220 12.989 -4.670 1.00 94.62 108 PHE A O 1
ATOM 848 N N . ARG A 1 109 ? -2.813 11.456 -3.832 1.00 93.38 109 ARG A N 1
ATOM 849 C CA . ARG A 1 109 ? -1.606 12.282 -3.991 1.00 93.38 109 ARG A CA 1
ATOM 850 C C . ARG A 1 109 ? -1.235 12.431 -5.465 1.00 93.38 109 ARG A C 1
ATOM 852 O O . ARG A 1 109 ? -1.370 11.477 -6.230 1.00 93.38 109 ARG A O 1
ATOM 859 N N . ASN A 1 110 ? -0.729 13.604 -5.840 1.00 94.19 110 ASN A N 1
ATOM 860 C CA . ASN A 1 110 ? -0.416 13.935 -7.231 1.00 94.19 110 ASN A CA 1
ATOM 861 C C . ASN A 1 110 ? 0.551 12.933 -7.865 1.00 94.19 110 ASN A C 1
ATOM 863 O O . ASN A 1 110 ? 0.288 12.492 -8.978 1.00 94.19 110 ASN A O 1
ATOM 867 N N . GLU A 1 111 ? 1.581 12.490 -7.139 1.00 93.25 111 GLU A N 1
ATOM 868 C CA . GLU A 1 111 ? 2.574 11.542 -7.658 1.00 93.25 111 GLU A CA 1
ATOM 869 C C . GLU A 1 111 ? 1.923 10.218 -8.081 1.00 93.25 111 GLU A C 1
ATOM 871 O O . GLU A 1 111 ? 2.274 9.620 -9.098 1.00 93.25 111 GLU A O 1
ATOM 876 N N . ARG A 1 112 ? 0.918 9.764 -7.323 1.00 93.00 112 ARG A N 1
ATOM 877 C CA . ARG A 1 112 ? 0.169 8.549 -7.654 1.00 93.00 112 ARG A CA 1
ATOM 878 C C . ARG A 1 112 ? -0.728 8.756 -8.872 1.00 93.00 112 ARG A C 1
ATOM 880 O O . ARG A 1 112 ? -0.812 7.877 -9.725 1.00 93.00 112 ARG A O 1
ATOM 887 N N . LEU A 1 113 ? -1.403 9.901 -8.954 1.00 95.44 113 LEU A N 1
ATOM 888 C CA . LEU A 1 113 ? -2.251 10.234 -10.101 1.00 95.44 113 LEU A CA 1
ATOM 889 C C . LEU A 1 113 ? -1.420 10.384 -11.382 1.00 95.44 113 LEU A C 1
ATOM 891 O O . LEU A 1 113 ? -1.840 9.935 -12.442 1.00 95.44 113 LEU A O 1
ATOM 895 N N . GLU A 1 114 ? -0.223 10.953 -11.290 1.00 95.62 114 GLU A N 1
ATOM 896 C CA . GLU A 1 114 ? 0.750 11.004 -12.384 1.00 95.62 114 GLU A CA 1
ATOM 897 C C . GLU A 1 114 ? 1.181 9.598 -12.822 1.00 95.62 114 GLU A C 1
ATOM 899 O O . GLU A 1 114 ? 1.183 9.307 -14.017 1.00 95.62 114 GLU A O 1
ATOM 904 N N . GLY A 1 115 ? 1.432 8.692 -11.871 1.00 94.25 115 GLY A N 1
ATOM 905 C CA . GLY A 1 115 ? 1.706 7.284 -12.165 1.00 94.25 115 GLY A CA 1
ATOM 906 C C . GLY A 1 115 ? 0.571 6.593 -12.930 1.00 94.25 115 GLY A C 1
ATOM 907 O O . GLY A 1 115 ? 0.830 5.897 -13.910 1.00 94.25 115 GLY A O 1
ATOM 908 N N . LEU A 1 116 ? -0.690 6.832 -12.548 1.00 95.50 116 LEU A N 1
ATOM 909 C CA . LEU A 1 116 ? -1.857 6.302 -13.271 1.00 95.50 116 LEU A CA 1
ATOM 910 C C . LEU A 1 116 ? -1.964 6.866 -14.694 1.00 95.50 116 LEU A C 1
ATOM 912 O O . LEU A 1 116 ? -2.296 6.131 -15.624 1.00 95.50 116 LEU A O 1
ATOM 916 N N . PHE A 1 117 ? -1.659 8.152 -14.883 1.00 96.56 117 PHE A N 1
ATOM 917 C CA . PHE A 1 117 ? -1.648 8.775 -16.207 1.00 96.56 117 PHE A CA 1
ATOM 918 C C . PHE A 1 117 ? -0.664 8.077 -17.150 1.00 96.56 117 PHE A C 1
ATOM 920 O O . PHE A 1 117 ? -1.008 7.776 -18.297 1.00 96.56 117 PHE A O 1
ATOM 927 N N . ASP A 1 118 ? 0.546 7.811 -16.655 1.00 95.62 118 ASP A N 1
ATOM 928 C CA . ASP A 1 118 ? 1.597 7.140 -17.415 1.00 95.62 118 ASP A CA 1
ATOM 929 C C . ASP A 1 118 ? 1.253 5.660 -17.645 1.00 95.62 118 ASP A C 1
ATOM 931 O O . ASP A 1 118 ? 1.380 5.165 -18.766 1.00 95.62 118 ASP A O 1
ATOM 935 N N . GLN A 1 119 ? 0.727 4.971 -16.625 1.00 94.38 119 GLN A N 1
ATOM 936 C CA . GLN A 1 119 ? 0.297 3.572 -16.712 1.00 94.38 119 GLN A CA 1
ATOM 937 C C . GLN A 1 119 ? -0.798 3.361 -17.765 1.00 94.38 119 GLN A C 1
ATOM 939 O O . GLN A 1 119 ? -0.776 2.367 -18.489 1.00 94.38 119 GLN A O 1
ATOM 944 N N . TRP A 1 120 ? -1.759 4.281 -17.861 1.00 94.44 120 TRP A N 1
ATOM 945 C CA . TRP A 1 120 ? -2.838 4.218 -18.852 1.00 94.44 120 TRP A CA 1
ATOM 946 C C . TRP A 1 120 ? -2.471 4.863 -20.190 1.00 94.44 120 TRP A C 1
ATOM 948 O O . TRP A 1 120 ? -3.318 4.939 -21.077 1.00 94.44 120 TRP A O 1
ATOM 958 N N . GLN A 1 121 ? -1.227 5.329 -20.343 1.00 93.88 121 GLN A N 1
ATOM 959 C CA . GLN A 1 121 ? -0.713 5.938 -21.570 1.00 93.88 121 GLN A CA 1
ATOM 960 C C . GLN A 1 121 ? -1.591 7.095 -22.079 1.00 93.88 121 GLN A C 1
ATOM 962 O O . GLN A 1 121 ? -1.743 7.309 -23.284 1.00 93.88 121 GLN A O 1
ATOM 967 N N . LEU A 1 122 ? -2.156 7.885 -21.158 1.00 91.81 122 LEU A N 1
ATOM 968 C CA . LEU A 1 122 ? -3.146 8.911 -21.502 1.00 91.81 122 LEU A CA 1
ATOM 969 C C . LEU A 1 122 ? -2.570 10.049 -22.350 1.00 91.81 122 LEU A C 1
ATOM 971 O O . LEU A 1 122 ? -3.329 10.771 -22.993 1.00 91.81 122 LEU A O 1
ATOM 975 N N . ARG A 1 123 ? -1.240 10.210 -22.388 1.00 91.31 123 ARG A N 1
ATOM 976 C CA . ARG A 1 123 ? -0.561 11.287 -23.126 1.00 91.31 123 ARG A CA 1
ATOM 977 C C . ARG A 1 123 ? -1.008 11.385 -24.582 1.00 91.31 123 ARG A C 1
ATOM 979 O O . ARG A 1 123 ? -1.189 12.496 -25.066 1.00 91.31 123 ARG A O 1
ATOM 986 N N . ALA A 1 124 ? -1.211 10.251 -25.252 1.00 87.31 124 ALA A N 1
ATOM 987 C CA . ALA A 1 124 ? -1.621 10.213 -26.656 1.00 87.31 124 ALA A CA 1
ATOM 988 C C . ALA A 1 124 ? -3.068 10.688 -26.888 1.00 87.31 124 ALA A C 1
ATOM 990 O O . ALA A 1 124 ? -3.440 11.015 -28.012 1.00 87.31 124 ALA A O 1
ATOM 991 N N . LEU A 1 125 ? -3.889 10.718 -25.836 1.00 87.12 125 LEU A N 1
ATOM 992 C CA . LEU A 1 125 ? -5.307 11.069 -25.906 1.00 87.12 125 LEU A CA 1
ATOM 993 C C . LEU A 1 125 ? -5.564 12.536 -25.538 1.00 87.12 125 LEU A C 1
ATOM 995 O O . LEU A 1 125 ? -6.608 13.081 -25.898 1.00 87.12 125 LEU A O 1
ATOM 999 N N . VAL A 1 126 ? -4.621 13.172 -24.835 1.00 88.69 126 VAL A N 1
ATOM 1000 C CA . VAL A 1 126 ? -4.747 14.547 -24.343 1.00 88.69 126 VAL A CA 1
ATOM 1001 C C . VAL A 1 126 ? -4.801 15.553 -25.487 1.00 88.69 126 VAL A C 1
ATOM 1003 O O . VAL A 1 126 ? -3.957 15.572 -26.378 1.00 88.69 126 VAL A O 1
ATOM 1006 N N . ARG A 1 127 ? -5.778 16.456 -25.397 1.00 86.06 127 ARG A N 1
ATOM 1007 C CA . ARG A 1 127 ? -5.927 17.632 -26.249 1.00 86.06 127 ARG A CA 1
ATOM 1008 C C . ARG A 1 127 ? -5.827 18.872 -25.372 1.00 86.06 127 ARG A C 1
ATOM 1010 O O . ARG A 1 127 ? -6.698 19.125 -24.533 1.00 86.06 127 ARG A O 1
ATOM 1017 N N . ALA A 1 128 ? -4.763 19.634 -25.564 1.00 85.06 128 ALA A N 1
ATOM 1018 C CA . ALA A 1 128 ? -4.507 20.873 -24.848 1.00 85.06 128 ALA A CA 1
ATOM 1019 C C . ALA A 1 128 ? -4.083 21.970 -25.831 1.00 85.06 128 ALA A C 1
ATOM 1021 O O . ALA A 1 128 ? -3.714 21.677 -26.963 1.00 85.06 128 ALA A O 1
ATOM 1022 N N . GLU A 1 129 ? -4.197 23.218 -25.391 1.00 82.38 129 GLU A N 1
ATOM 1023 C CA . GLU A 1 129 ? -3.709 24.388 -26.123 1.00 82.38 129 GLU A CA 1
ATOM 1024 C C . GLU A 1 129 ? -2.184 24.373 -26.284 1.00 82.38 129 GLU A C 1
ATOM 1026 O O . GLU A 1 129 ? -1.464 23.764 -25.481 1.00 82.38 129 GLU A O 1
ATOM 1031 N N . ASP A 1 130 ? -1.703 25.075 -27.310 1.00 76.69 130 ASP A N 1
ATOM 1032 C CA . ASP A 1 130 ? -0.276 25.239 -27.558 1.00 76.69 130 ASP A CA 1
ATOM 1033 C C . ASP A 1 130 ? 0.398 25.916 -26.356 1.00 76.69 130 ASP A C 1
ATOM 1035 O O . ASP A 1 130 ? -0.065 26.932 -25.841 1.00 76.69 130 ASP A O 1
ATOM 1039 N N . GLY A 1 131 ? 1.492 25.320 -25.878 1.00 82.94 131 GLY A N 1
ATOM 1040 C CA . GLY A 1 131 ? 2.225 25.797 -24.701 1.00 82.94 131 GLY A CA 1
ATOM 1041 C C . GLY A 1 131 ? 1.744 25.238 -23.358 1.00 82.94 131 GLY A C 1
ATOM 1042 O O . GLY A 1 131 ? 2.392 25.483 -22.340 1.00 82.94 131 GLY A O 1
ATOM 1043 N N . PHE A 1 132 ? 0.672 24.438 -23.314 1.00 86.44 132 PHE A N 1
ATOM 1044 C CA . PHE A 1 132 ? 0.286 23.775 -22.070 1.00 86.44 132 PHE A CA 1
ATOM 1045 C C . PHE A 1 132 ? 1.269 22.663 -21.683 1.00 86.44 132 PHE A C 1
ATOM 1047 O O . PHE A 1 132 ? 1.459 21.679 -22.402 1.00 86.44 132 PHE A O 1
ATOM 1054 N N . ALA A 1 133 ? 1.843 22.779 -20.486 1.00 91.00 133 ALA A N 1
ATOM 1055 C CA . ALA A 1 133 ? 2.734 21.777 -19.920 1.00 91.00 133 ALA A CA 1
ATOM 1056 C C . ALA A 1 133 ? 1.944 20.553 -19.415 1.00 91.00 133 ALA A C 1
ATOM 1058 O O . ALA A 1 133 ? 1.606 20.438 -18.240 1.00 91.00 133 ALA A O 1
ATOM 1059 N N . ILE A 1 134 ? 1.644 19.608 -20.312 1.00 91.19 134 ILE A N 1
ATOM 1060 C CA . ILE A 1 134 ? 0.915 18.373 -19.962 1.00 91.19 134 ILE A CA 1
ATOM 1061 C C . ILE A 1 134 ? 1.646 17.595 -18.859 1.00 91.19 134 ILE A C 1
ATOM 1063 O O . ILE A 1 134 ? 1.007 17.074 -17.946 1.00 91.19 134 ILE A O 1
ATOM 1067 N N . ASP A 1 135 ? 2.979 17.548 -18.918 1.00 90.75 135 ASP A N 1
ATOM 1068 C CA . ASP A 1 135 ? 3.798 16.766 -17.990 1.00 90.75 135 ASP A CA 1
ATOM 1069 C C . ASP A 1 135 ? 3.697 17.227 -16.534 1.00 90.75 135 ASP A C 1
ATOM 1071 O O . ASP A 1 135 ? 3.799 16.396 -15.639 1.00 90.75 135 ASP A O 1
ATOM 1075 N N . THR A 1 136 ? 3.424 18.510 -16.286 1.00 92.19 136 THR A N 1
ATOM 1076 C CA . THR A 1 136 ? 3.251 19.057 -14.929 1.00 92.19 136 THR A CA 1
ATOM 1077 C C . THR A 1 136 ? 1.811 18.953 -14.424 1.00 92.19 136 THR A C 1
ATOM 1079 O O . THR A 1 136 ? 1.534 19.214 -13.254 1.00 92.19 136 THR A 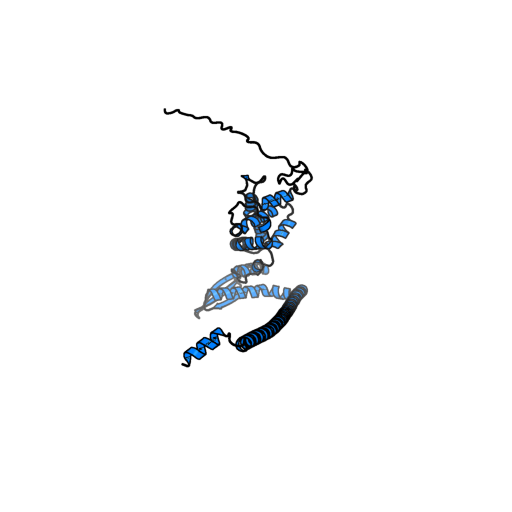O 1
ATOM 1082 N N . HIS A 1 137 ? 0.867 18.584 -15.295 1.00 93.88 137 HIS A N 1
ATOM 1083 C CA . HIS A 1 137 ? -0.570 18.615 -15.015 1.00 93.88 137 HIS A CA 1
ATOM 1084 C C . HIS A 1 137 ? -1.286 17.299 -15.346 1.00 93.88 137 HIS A C 1
ATOM 1086 O O . HIS A 1 137 ? -2.504 17.275 -15.539 1.00 93.88 137 HIS A O 1
ATOM 1092 N N . LYS A 1 138 ? -0.555 16.181 -15.371 1.00 95.38 138 LYS A N 1
ATOM 1093 C CA . LYS A 1 138 ? -1.096 14.845 -15.677 1.00 95.38 138 LYS A CA 1
ATOM 1094 C C . LYS A 1 138 ? -2.271 14.454 -14.773 1.00 95.38 138 LYS A C 1
ATOM 1096 O O . LYS A 1 138 ? -3.264 13.903 -15.251 1.00 95.38 138 LYS A O 1
ATOM 1101 N N . HIS A 1 139 ? -2.195 14.796 -13.483 1.00 94.94 139 HIS A N 1
ATOM 1102 C CA . HIS A 1 139 ? -3.222 14.479 -12.486 1.00 94.94 139 HIS A CA 1
ATOM 1103 C C . HIS A 1 139 ? -4.619 15.004 -12.863 1.00 94.94 139 HIS A C 1
ATOM 1105 O O . HIS A 1 139 ? -5.615 14.358 -12.545 1.00 94.94 139 HIS A O 1
ATOM 1111 N N . ILE A 1 140 ? -4.713 16.124 -13.594 1.00 94.50 140 ILE A N 1
ATOM 1112 C CA . ILE A 1 140 ? -5.991 16.700 -14.042 1.00 94.50 140 ILE A CA 1
ATOM 1113 C C . ILE A 1 140 ? -6.740 15.713 -14.945 1.00 94.50 140 ILE A C 1
ATOM 1115 O O . ILE A 1 140 ? -7.941 15.509 -14.789 1.00 94.50 140 ILE A O 1
ATOM 1119 N N . PHE A 1 141 ? -6.042 15.052 -15.866 1.00 94.81 141 PHE A N 1
ATOM 1120 C CA . PHE A 1 141 ? -6.674 14.122 -16.804 1.00 94.81 141 PHE A CA 1
ATOM 1121 C C . PHE A 1 141 ? -7.116 12.827 -16.121 1.00 94.81 141 PHE A C 1
ATOM 1123 O O . PHE A 1 141 ? -8.161 12.282 -16.464 1.00 94.81 141 PHE A O 1
ATOM 1130 N N . VAL A 1 142 ? -6.385 12.376 -15.102 1.00 96.94 142 VAL A N 1
ATOM 1131 C CA . VAL A 1 142 ? -6.801 11.231 -14.277 1.00 96.94 142 VAL A CA 1
ATOM 1132 C C . VAL A 1 142 ? -8.021 11.577 -13.427 1.00 96.94 142 VAL A C 1
ATOM 1134 O O . VAL A 1 142 ? -8.960 10.789 -13.358 1.00 96.94 142 VAL A O 1
ATOM 1137 N N . LEU A 1 143 ? -8.080 12.784 -12.859 1.00 97.00 143 LEU A N 1
ATOM 1138 C CA . LEU A 1 143 ? -9.286 13.265 -12.179 1.00 97.00 143 LEU A CA 1
ATOM 1139 C C . LEU A 1 143 ? -10.483 13.347 -13.137 1.00 97.00 143 LEU A C 1
ATOM 1141 O O . LEU A 1 143 ? -11.596 13.017 -12.742 1.00 97.00 143 LEU A O 1
ATOM 1145 N N . ALA A 1 144 ? -10.280 13.715 -14.404 1.00 95.44 144 ALA A N 1
ATOM 1146 C CA . ALA A 1 144 ? -11.353 13.672 -15.397 1.00 95.44 144 ALA A CA 1
ATOM 1147 C C . ALA A 1 144 ? -11.856 12.238 -15.658 1.00 95.44 144 ALA A C 1
ATOM 1149 O O . ALA A 1 144 ? -13.070 12.032 -15.705 1.00 95.44 144 ALA A O 1
ATOM 1150 N N . VAL A 1 145 ? -10.954 11.246 -15.756 1.00 95.75 145 VAL A N 1
ATOM 1151 C CA . VAL A 1 145 ? -11.312 9.810 -15.823 1.00 95.75 145 VAL A CA 1
ATOM 1152 C C . VAL A 1 145 ? -12.176 9.424 -14.624 1.00 95.75 145 VAL A C 1
ATOM 1154 O O . VAL A 1 145 ? -13.258 8.871 -14.796 1.00 95.75 145 VAL A O 1
ATOM 1157 N N . PHE A 1 146 ? -11.743 9.770 -13.412 1.00 97.12 146 PHE A N 1
ATOM 1158 C CA . PHE A 1 146 ? -12.499 9.500 -12.189 1.00 97.12 146 PHE A CA 1
ATOM 1159 C C . PHE A 1 146 ? -13.874 10.162 -12.182 1.00 97.12 146 PHE A C 1
ATOM 1161 O O . PHE A 1 146 ? -14.855 9.541 -11.778 1.00 97.12 146 PHE A O 1
ATOM 1168 N N . GLY A 1 147 ? -13.972 11.396 -12.674 1.00 95.75 147 GLY A N 1
ATOM 1169 C CA . GLY A 1 147 ? -15.250 12.076 -12.833 1.00 95.75 147 GLY A CA 1
ATOM 1170 C C . GLY A 1 147 ? -16.203 11.320 -13.742 1.00 95.75 147 GLY A C 1
ATOM 1171 O O . GLY A 1 147 ? -17.375 11.182 -13.410 1.00 95.75 147 GLY A O 1
ATOM 1172 N N . HIS A 1 148 ? -15.706 10.776 -14.848 1.00 94.00 148 HIS A N 1
ATOM 1173 C CA . HIS A 1 148 ? -16.528 9.965 -15.739 1.00 94.00 148 HIS A CA 1
ATOM 1174 C C . HIS A 1 148 ? -16.944 8.637 -15.100 1.00 94.00 148 HIS A C 1
ATOM 1176 O O . HIS A 1 148 ? -18.113 8.279 -15.161 1.00 94.00 148 HIS A O 1
ATOM 1182 N N . VAL A 1 149 ? -16.028 7.956 -14.407 1.00 94.69 149 VAL A N 1
ATOM 1183 C CA . VAL A 1 149 ? -16.341 6.720 -13.670 1.00 94.69 149 VAL A CA 1
ATOM 1184 C C . VAL A 1 149 ? -17.398 6.961 -12.584 1.00 94.69 149 VAL A C 1
ATOM 1186 O O . VAL A 1 149 ? -18.267 6.121 -12.375 1.00 94.69 149 VAL A O 1
ATOM 1189 N N . SER A 1 150 ? -17.382 8.121 -11.920 1.00 94.75 150 SER A N 1
ATOM 1190 C CA . SER A 1 150 ? -18.392 8.461 -10.904 1.00 94.75 150 SER A CA 1
ATOM 1191 C C . SER A 1 150 ? -19.812 8.619 -11.452 1.00 94.75 150 SER A C 1
ATOM 1193 O O . SER A 1 150 ? -20.759 8.555 -10.673 1.00 94.75 150 SER A O 1
ATOM 1195 N N . GLN A 1 151 ? -19.946 8.820 -12.767 1.00 91.75 151 GLN A N 1
ATOM 1196 C CA . GLN A 1 151 ? -21.221 8.958 -13.476 1.00 91.75 151 GLN A CA 1
ATOM 1197 C C . GLN A 1 151 ? -21.751 7.623 -14.013 1.00 91.75 151 GLN A C 1
ATOM 1199 O O . GLN A 1 151 ? -22.799 7.614 -14.646 1.00 91.75 151 GLN A O 1
ATOM 1204 N N . LEU A 1 152 ? -21.032 6.514 -13.811 1.00 89.81 152 LEU A N 1
ATOM 1205 C CA . LEU A 1 152 ? -21.538 5.195 -14.173 1.00 89.81 152 LEU A CA 1
ATOM 1206 C C . LEU A 1 152 ? -22.688 4.817 -13.239 1.00 89.81 152 LEU A C 1
ATOM 1208 O O . LEU A 1 152 ? -22.517 4.824 -12.016 1.00 89.81 152 LEU A O 1
ATOM 1212 N N . ASP A 1 153 ? -23.824 4.454 -13.834 1.00 87.44 153 ASP A N 1
ATOM 1213 C CA . ASP A 1 153 ? -25.014 4.002 -13.106 1.00 87.44 153 ASP A CA 1
ATOM 1214 C C . ASP A 1 153 ? -24.769 2.652 -12.416 1.00 87.44 153 ASP A C 1
ATOM 1216 O O . ASP A 1 153 ? -25.243 2.418 -11.306 1.00 87.44 153 ASP A O 1
ATOM 1220 N N . ASP A 1 154 ? -23.964 1.790 -13.044 1.00 91.19 154 ASP A N 1
ATOM 1221 C CA . ASP A 1 154 ? -23.586 0.483 -12.511 1.00 91.19 154 ASP A CA 1
ATOM 1222 C C . ASP A 1 154 ? -22.578 0.629 -11.355 1.00 91.19 154 ASP A C 1
ATOM 1224 O O . ASP A 1 154 ? -21.400 0.971 -11.533 1.00 91.19 154 ASP A O 1
ATOM 1228 N N . GLU A 1 155 ? -23.068 0.370 -10.143 1.00 89.94 155 GLU A N 1
ATOM 1229 C CA . GLU A 1 155 ? -22.277 0.406 -8.921 1.00 89.94 155 GLU A CA 1
ATOM 1230 C C . GLU A 1 155 ? -21.184 -0.663 -8.879 1.00 89.94 155 GLU A C 1
ATOM 1232 O O . GLU A 1 155 ? -20.087 -0.376 -8.392 1.00 89.94 155 GLU A O 1
ATOM 1237 N N . ASP A 1 156 ? -21.421 -1.846 -9.441 1.00 90.56 156 ASP A N 1
ATOM 1238 C CA . ASP A 1 156 ? -20.447 -2.935 -9.426 1.00 90.56 156 ASP A CA 1
ATOM 1239 C C . ASP A 1 156 ? -19.254 -2.601 -10.318 1.00 90.56 156 ASP A C 1
ATOM 1241 O O . ASP A 1 156 ? -18.101 -2.775 -9.913 1.00 90.56 156 ASP A O 1
ATOM 1245 N N . GLN A 1 157 ? -19.501 -2.025 -11.498 1.00 89.50 157 GLN A N 1
ATOM 1246 C CA . GLN A 1 157 ? -18.429 -1.558 -12.385 1.00 89.50 157 GLN A CA 1
ATOM 1247 C C . GLN A 1 157 ? -17.600 -0.444 -11.746 1.00 89.50 157 GLN A C 1
ATOM 1249 O O . GLN A 1 157 ? -16.364 -0.449 -11.818 1.00 89.50 157 GLN A O 1
ATOM 1254 N N . ARG A 1 158 ? -18.268 0.505 -11.088 1.00 93.25 158 ARG A N 1
ATOM 1255 C CA . ARG A 1 158 ? -17.610 1.604 -10.379 1.00 93.25 158 ARG A CA 1
ATOM 1256 C C . ARG A 1 158 ? -16.772 1.093 -9.207 1.00 93.25 158 ARG A C 1
ATOM 1258 O O . ARG A 1 158 ? -15.607 1.475 -9.076 1.00 93.25 158 ARG A O 1
ATOM 1265 N N . ASN A 1 159 ? -17.323 0.201 -8.388 1.00 89.88 159 ASN A N 1
ATOM 1266 C CA . ASN A 1 159 ? -16.625 -0.394 -7.251 1.00 89.88 159 ASN A CA 1
ATOM 1267 C C . ASN A 1 159 ? -15.445 -1.249 -7.717 1.00 89.88 159 ASN A C 1
ATOM 1269 O O . ASN A 1 159 ? -14.341 -1.105 -7.190 1.00 89.88 159 ASN A O 1
ATOM 1273 N N . TRP A 1 160 ? -15.625 -2.060 -8.762 1.00 93.06 160 TRP A N 1
ATOM 1274 C CA . TRP A 1 160 ? -14.538 -2.811 -9.387 1.00 93.06 160 TRP A CA 1
ATOM 1275 C C . TRP A 1 160 ? -13.402 -1.891 -9.837 1.00 93.06 160 TRP A C 1
ATOM 1277 O O . TRP A 1 160 ? -12.235 -2.173 -9.558 1.00 93.06 160 TRP A O 1
ATOM 1287 N N . PHE A 1 161 ? -13.724 -0.760 -10.472 1.00 94.94 161 PHE A N 1
ATOM 1288 C CA . PHE A 1 161 ? -12.723 0.222 -10.882 1.00 94.94 161 PHE A CA 1
ATOM 1289 C C . PHE A 1 161 ? -11.957 0.780 -9.673 1.00 94.94 161 PHE A C 1
ATOM 1291 O O . PHE A 1 161 ? -10.723 0.839 -9.692 1.00 94.94 161 PHE A O 1
ATOM 1298 N N . ILE A 1 162 ? -12.669 1.141 -8.599 1.00 93.75 162 ILE A N 1
ATOM 1299 C CA . ILE A 1 162 ? -12.060 1.632 -7.358 1.00 93.75 162 ILE A CA 1
ATOM 1300 C C . ILE A 1 162 ? -11.122 0.576 -6.764 1.00 93.75 162 ILE A C 1
ATOM 1302 O O . ILE A 1 162 ? -9.967 0.890 -6.479 1.00 93.75 162 ILE A O 1
ATOM 1306 N N . PHE A 1 163 ? -11.560 -0.673 -6.612 1.00 90.62 163 PHE A N 1
ATOM 1307 C CA . PHE A 1 163 ? -10.717 -1.736 -6.057 1.00 90.62 163 PHE A CA 1
ATOM 1308 C C . PHE A 1 163 ? -9.509 -2.048 -6.940 1.00 90.62 163 PHE A C 1
ATOM 1310 O O . PHE A 1 163 ? -8.403 -2.252 -6.439 1.00 90.62 163 PHE A O 1
ATOM 1317 N N . LYS A 1 164 ? -9.684 -2.023 -8.262 1.00 91.38 164 LYS A N 1
ATOM 1318 C CA . LYS A 1 164 ? -8.615 -2.349 -9.204 1.00 91.38 164 LYS A CA 1
ATOM 1319 C C . LYS A 1 164 ? -7.515 -1.293 -9.261 1.00 91.38 164 LYS A C 1
ATOM 1321 O O . LYS A 1 164 ? -6.341 -1.656 -9.331 1.00 91.38 164 LYS A O 1
ATOM 1326 N N . TYR A 1 165 ? -7.871 -0.009 -9.252 1.00 92.81 165 TYR A N 1
ATOM 1327 C CA . TYR A 1 165 ? -6.915 1.075 -9.519 1.00 92.81 165 TYR A CA 1
ATOM 1328 C C . TYR A 1 165 ? -6.598 1.942 -8.291 1.00 92.81 165 TYR A C 1
ATOM 1330 O O . TYR A 1 165 ? -5.516 2.529 -8.212 1.00 92.81 165 TYR A O 1
ATOM 1338 N N . ILE A 1 166 ? -7.495 2.000 -7.304 1.00 92.56 166 ILE A N 1
ATOM 1339 C CA . ILE A 1 166 ? -7.335 2.837 -6.105 1.00 92.56 166 ILE A CA 1
ATOM 1340 C C . ILE A 1 166 ? -7.047 1.990 -4.869 1.00 92.56 166 ILE A C 1
ATOM 1342 O O . ILE A 1 166 ? -6.037 2.210 -4.214 1.00 92.56 166 ILE A O 1
ATOM 1346 N N . LEU A 1 167 ? -7.868 0.993 -4.554 1.00 89.06 167 LEU A N 1
ATOM 1347 C CA . LEU A 1 167 ? -7.691 0.125 -3.381 1.00 89.06 167 LEU A CA 1
ATOM 1348 C C . LEU A 1 167 ? -6.989 -1.192 -3.760 1.00 89.06 167 LEU A C 1
ATOM 1350 O O . LEU A 1 167 ? -7.447 -2.280 -3.428 1.00 89.06 167 LEU A O 1
ATOM 1354 N N . ASN A 1 168 ? -5.876 -1.074 -4.486 1.00 82.88 168 ASN A N 1
ATOM 1355 C CA . ASN A 1 168 ? -5.128 -2.188 -5.077 1.00 82.88 168 ASN A CA 1
ATOM 1356 C C . ASN A 1 168 ? -3.993 -2.712 -4.162 1.00 82.88 168 ASN A C 1
ATOM 1358 O O . ASN A 1 168 ? -3.757 -2.193 -3.071 1.00 82.88 168 ASN A O 1
ATOM 1362 N N . LYS A 1 169 ? -3.227 -3.710 -4.632 1.00 69.44 169 LYS A N 1
ATOM 1363 C CA . LYS A 1 169 ? -2.083 -4.297 -3.898 1.00 69.44 169 LYS A CA 1
ATOM 1364 C C . LYS A 1 169 ? -0.987 -3.288 -3.525 1.00 69.44 169 LYS A C 1
ATOM 1366 O O . LYS A 1 169 ? -0.351 -3.451 -2.490 1.00 69.44 169 LYS A O 1
ATOM 1371 N N . GLU A 1 170 ? -0.781 -2.236 -4.317 1.00 69.75 170 GLU A N 1
ATOM 1372 C CA . GLU A 1 170 ? 0.167 -1.151 -3.994 1.00 69.75 170 GLU A CA 1
ATOM 1373 C C . GLU A 1 170 ? -0.306 -0.333 -2.789 1.00 69.75 170 GLU A C 1
ATOM 1375 O O . GLU A 1 170 ? 0.490 0.192 -2.017 1.00 69.75 170 GLU A O 1
ATOM 1380 N N . SER A 1 171 ? -1.618 -0.313 -2.573 1.00 66.50 171 SER A N 1
ATOM 1381 C CA . SER A 1 171 ? -2.263 0.206 -1.369 1.00 66.50 171 SER A CA 1
ATOM 1382 C C . SER A 1 171 ? -2.228 -0.810 -0.221 1.00 66.50 171 SER A C 1
ATOM 1384 O O . SER A 1 171 ? -2.847 -0.588 0.812 1.00 66.50 171 SER A O 1
ATOM 1386 N N . GLY A 1 172 ? -1.463 -1.901 -0.368 1.00 60.97 172 GLY A N 1
ATOM 1387 C CA . GLY A 1 172 ? -1.202 -2.953 0.616 1.00 60.97 172 GLY A CA 1
ATOM 1388 C C . GLY A 1 172 ? -0.841 -2.423 2.002 1.00 60.97 172 GLY A C 1
ATOM 1389 O O . GLY A 1 172 ? -1.261 -2.987 3.004 1.00 60.97 172 GLY A O 1
ATOM 1390 N N . TYR A 1 173 ? -0.141 -1.286 2.075 1.00 62.38 173 TYR A N 1
ATOM 1391 C CA . TYR A 1 173 ? 0.199 -0.616 3.336 1.00 62.38 173 TYR A CA 1
ATOM 1392 C C . TYR A 1 173 ? -1.018 -0.065 4.104 1.00 62.38 173 TYR A C 1
ATOM 1394 O O . TYR A 1 173 ? -0.906 0.190 5.300 1.00 62.38 173 TYR A O 1
ATOM 1402 N N . LEU A 1 174 ? -2.160 0.140 3.438 1.00 57.72 174 LEU A N 1
ATOM 1403 C CA . LEU A 1 174 ? -3.441 0.476 4.072 1.00 57.72 174 LEU A CA 1
ATOM 1404 C C . LEU A 1 174 ? -4.069 -0.740 4.757 1.00 57.72 174 LEU A C 1
ATOM 1406 O O . LEU A 1 174 ? -4.790 -0.583 5.738 1.00 57.72 174 LEU A O 1
ATOM 1410 N N . PHE A 1 175 ? -3.780 -1.933 4.236 1.00 55.72 175 PHE A N 1
ATOM 1411 C CA . PHE A 1 175 ? -4.260 -3.221 4.739 1.00 55.72 175 PHE A CA 1
ATOM 1412 C C . PHE A 1 175 ? -3.271 -3.875 5.710 1.00 55.72 175 PHE A C 1
ATOM 1414 O O . PHE A 1 175 ? -3.650 -4.719 6.518 1.00 55.72 175 PHE A O 1
ATOM 1421 N N . ALA A 1 176 ? -2.000 -3.473 5.668 1.00 51.84 176 ALA A N 1
ATOM 1422 C CA . ALA A 1 176 ? -1.035 -3.807 6.694 1.00 51.84 176 ALA A CA 1
ATOM 1423 C C . ALA A 1 176 ? -1.463 -3.090 7.976 1.00 51.84 176 ALA A C 1
ATOM 1425 O O . ALA A 1 176 ? -1.222 -1.892 8.131 1.00 51.84 176 ALA A O 1
ATOM 1426 N N . HIS A 1 177 ? -2.115 -3.819 8.888 1.00 44.78 177 HIS A N 1
ATOM 1427 C CA . HIS A 1 177 ? -2.339 -3.369 10.257 1.00 44.78 177 HIS A CA 1
ATOM 1428 C C . HIS A 1 177 ? -1.046 -2.738 10.768 1.00 44.78 177 HIS A C 1
ATOM 1430 O O . HIS A 1 177 ? -0.076 -3.446 11.038 1.00 44.78 177 HIS A O 1
ATOM 1436 N N . GLN A 1 178 ? -0.996 -1.406 10.871 1.00 45.19 178 GLN A N 1
ATOM 1437 C CA . GLN A 1 178 ? 0.161 -0.777 11.482 1.00 45.19 178 GLN A CA 1
ATOM 1438 C C . GLN A 1 178 ? 0.228 -1.311 12.918 1.00 45.19 178 GLN A C 1
ATOM 1440 O O . GLN A 1 178 ? -0.696 -1.058 13.692 1.00 45.19 178 GLN A O 1
ATOM 1445 N N . PRO A 1 179 ? 1.306 -2.008 13.325 1.00 48.91 179 PRO A N 1
ATOM 1446 C CA . PRO A 1 179 ? 1.397 -2.640 14.645 1.00 48.91 179 PRO A CA 1
ATOM 1447 C C . PRO A 1 179 ? 1.442 -1.622 15.799 1.00 48.91 179 PRO A C 1
ATOM 1449 O O . PRO A 1 179 ? 1.526 -1.984 16.973 1.00 48.91 179 PRO A O 1
ATOM 1452 N N . ARG A 1 180 ? 1.360 -0.321 15.501 1.00 48.28 180 ARG A N 1
ATOM 1453 C CA . ARG A 1 180 ? 1.114 0.724 16.490 1.00 48.28 180 ARG A CA 1
ATOM 1454 C C . ARG A 1 180 ? -0.379 0.797 16.805 1.00 48.28 180 ARG A C 1
ATOM 1456 O O . ARG A 1 180 ? -1.057 1.752 16.433 1.00 48.28 180 ARG A O 1
ATOM 1463 N N . ASN A 1 181 ? -0.854 -0.162 17.597 1.00 54.88 181 ASN A N 1
ATOM 1464 C CA . ASN A 1 181 ? -2.071 0.012 18.388 1.00 54.88 181 ASN A CA 1
ATOM 1465 C C . ASN A 1 181 ? -1.869 1.210 19.326 1.00 54.88 181 ASN A C 1
ATOM 1467 O O . ASN A 1 181 ? -1.319 1.089 20.419 1.00 54.88 181 ASN A O 1
ATOM 1471 N N . ARG A 1 182 ? -2.249 2.410 18.866 1.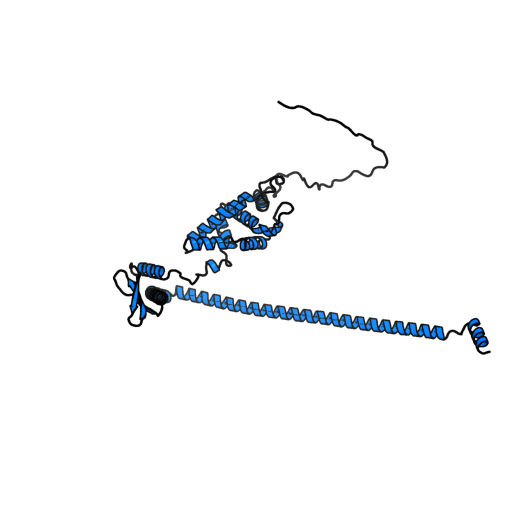00 62.72 182 ARG A N 1
ATOM 1472 C CA . ARG A 1 182 ? -2.048 3.662 19.612 1.00 62.72 182 ARG A CA 1
ATOM 1473 C C . ARG A 1 182 ? -2.886 3.726 20.891 1.00 62.72 182 ARG A C 1
ATOM 1475 O O . ARG A 1 182 ? -2.559 4.526 21.758 1.00 62.72 182 ARG A O 1
ATOM 1482 N N . ASN A 1 183 ? -3.906 2.877 21.036 1.00 79.19 183 ASN A N 1
ATOM 1483 C CA . ASN A 1 183 ? -4.761 2.855 22.218 1.00 79.19 183 ASN A CA 1
ATOM 1484 C C . ASN A 1 183 ? -4.994 1.432 22.746 1.00 79.19 183 ASN A C 1
ATOM 1486 O O . ASN A 1 183 ? -6.105 0.910 22.719 1.00 79.19 183 ASN A O 1
ATOM 1490 N N . LEU A 1 184 ? -3.916 0.807 23.228 1.00 85.25 184 LEU A N 1
ATOM 1491 C CA . LEU A 1 184 ? -3.966 -0.522 23.846 1.00 85.25 184 LEU A CA 1
ATOM 1492 C C . LEU A 1 184 ? -4.985 -0.590 24.997 1.00 85.25 184 LEU A C 1
ATOM 1494 O O . LEU A 1 184 ? -5.624 -1.616 25.180 1.00 85.25 184 LEU A O 1
ATOM 1498 N N . LEU A 1 185 ? -5.157 0.501 25.757 1.00 89.12 185 LEU A N 1
ATOM 1499 C CA . LEU A 1 185 ? -6.084 0.531 26.891 1.00 89.12 185 LEU A CA 1
ATOM 1500 C C . LEU A 1 185 ? -7.539 0.449 26.427 1.00 89.12 185 LEU A C 1
ATOM 1502 O O . LEU A 1 185 ? -8.297 -0.347 26.959 1.00 89.12 185 LEU A O 1
ATOM 1506 N N . SER A 1 186 ? -7.915 1.220 25.403 1.00 86.94 186 SER A N 1
ATOM 1507 C CA . SER A 1 186 ? -9.268 1.144 24.839 1.00 86.94 186 SER A CA 1
ATOM 1508 C C . SER A 1 186 ? -9.577 -0.234 24.260 1.00 86.94 186 SER A C 1
ATOM 1510 O O . SER A 1 186 ? -10.719 -0.669 24.331 1.00 86.94 186 SER A O 1
ATOM 1512 N N . GLN A 1 187 ? -8.582 -0.914 23.686 1.00 84.81 187 GLN A N 1
ATOM 1513 C CA . GLN A 1 187 ? -8.755 -2.281 23.191 1.00 84.81 187 GLN A CA 1
ATOM 1514 C C . GLN A 1 187 ? -8.955 -3.267 24.338 1.00 84.81 187 GLN A C 1
ATOM 1516 O O . GLN A 1 187 ? -9.827 -4.124 24.260 1.00 84.81 187 GLN A O 1
ATOM 1521 N N . ALA A 1 188 ? -8.175 -3.118 25.409 1.00 88.31 188 ALA A N 1
ATOM 1522 C CA . ALA A 1 188 ? -8.301 -3.946 26.598 1.00 88.31 188 ALA A CA 1
ATOM 1523 C C . ALA A 1 188 ? -9.666 -3.747 27.282 1.00 88.31 188 ALA A C 1
ATOM 1525 O O . ALA A 1 188 ? -10.309 -4.728 27.632 1.00 88.31 188 ALA A O 1
ATOM 1526 N N . ASP A 1 189 ? -10.148 -2.502 27.387 1.00 90.25 189 ASP A N 1
ATOM 1527 C CA . ASP A 1 189 ? -11.488 -2.185 27.905 1.00 90.25 189 ASP A CA 1
ATOM 1528 C C . ASP A 1 189 ? -12.599 -2.770 27.026 1.00 90.25 189 ASP A C 1
ATOM 1530 O O . ASP A 1 189 ? -13.502 -3.427 27.532 1.00 90.25 189 ASP A O 1
ATOM 1534 N N . GLN A 1 190 ? -12.528 -2.598 25.703 1.00 88.31 190 GLN A N 1
ATOM 1535 C CA . GLN A 1 190 ? -13.518 -3.188 24.796 1.00 88.31 190 GLN A CA 1
ATOM 1536 C C . GLN A 1 190 ? -13.551 -4.715 24.896 1.00 88.31 190 GLN A C 1
ATOM 1538 O O . GLN A 1 190 ? -14.633 -5.295 24.937 1.00 88.31 190 GLN A O 1
ATOM 1543 N N . MET A 1 191 ? -12.387 -5.358 24.978 1.00 86.94 191 MET A N 1
ATOM 1544 C CA . MET A 1 191 ? -12.296 -6.807 25.120 1.00 86.94 191 MET A CA 1
ATOM 1545 C C . MET A 1 191 ? -12.854 -7.279 26.468 1.00 86.94 191 MET A C 1
ATOM 1547 O O . MET A 1 191 ? -13.642 -8.217 26.497 1.00 86.94 191 MET A O 1
ATOM 1551 N N . ALA A 1 192 ? -12.530 -6.595 27.570 1.00 90.31 192 ALA A N 1
ATOM 1552 C CA . ALA A 1 192 ? -13.098 -6.894 28.885 1.00 90.31 192 ALA A CA 1
ATOM 1553 C C . ALA A 1 192 ? -14.633 -6.784 28.886 1.00 90.31 192 ALA A C 1
ATOM 1555 O O . ALA A 1 192 ? -15.317 -7.654 29.423 1.00 90.31 192 ALA A O 1
ATOM 1556 N N . ARG A 1 193 ? -15.190 -5.775 28.203 1.00 90.38 193 ARG A N 1
ATOM 1557 C CA . ARG A 1 193 ? -16.645 -5.624 28.051 1.00 90.38 193 ARG A CA 1
ATOM 1558 C C . ARG A 1 193 ? -17.273 -6.727 27.211 1.00 90.38 193 ARG A C 1
ATOM 1560 O O . ARG A 1 193 ? -18.393 -7.128 27.494 1.00 90.38 193 ARG A O 1
ATOM 1567 N N . GLN A 1 194 ? -16.591 -7.191 26.171 1.00 85.31 194 GLN A N 1
ATOM 1568 C CA . GLN A 1 194 ? -17.110 -8.251 25.306 1.00 85.31 194 GLN A CA 1
ATOM 1569 C C . GLN A 1 194 ? -17.113 -9.615 25.994 1.00 85.31 194 GLN A C 1
ATOM 1571 O O . GLN A 1 194 ? -18.040 -10.388 25.784 1.00 85.31 194 GLN A O 1
ATOM 1576 N N . ILE A 1 195 ? -16.082 -9.908 26.788 1.00 85.81 195 ILE A N 1
ATOM 1577 C CA . ILE A 1 195 ? -15.930 -11.209 27.448 1.00 85.81 195 ILE A CA 1
ATOM 1578 C C . ILE A 1 195 ? -16.7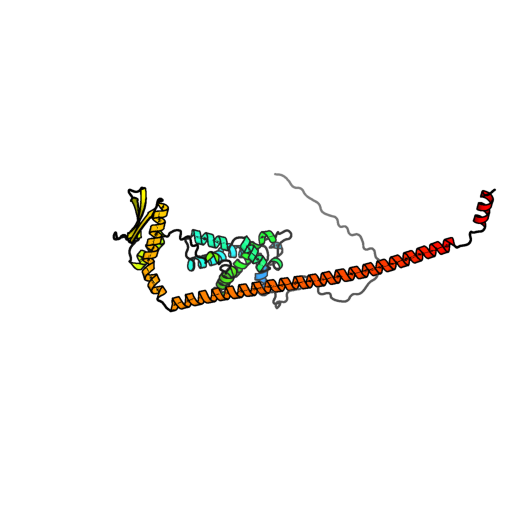73 -11.259 28.723 1.00 85.81 195 ILE A C 1
ATOM 1580 O O . ILE A 1 195 ? -17.539 -12.198 28.911 1.00 85.81 195 ILE A O 1
ATOM 1584 N N . ASP A 1 196 ? -16.672 -10.224 29.559 1.00 85.69 196 ASP A N 1
ATOM 1585 C CA . ASP A 1 196 ? -17.221 -10.244 30.916 1.00 85.69 196 ASP A CA 1
ATOM 1586 C C . ASP A 1 196 ? -18.259 -9.142 31.185 1.00 85.69 196 ASP A C 1
ATOM 1588 O O . ASP A 1 196 ? -18.746 -9.014 32.306 1.00 85.69 196 ASP A O 1
ATOM 1592 N N . GLY A 1 197 ? -18.559 -8.269 30.217 1.00 89.62 197 GLY A N 1
ATOM 1593 C CA . GLY A 1 197 ? -19.454 -7.118 30.420 1.00 89.62 197 GLY A CA 1
ATOM 1594 C C . GLY A 1 197 ? -18.865 -5.985 31.275 1.00 89.62 197 GLY A C 1
ATOM 1595 O O . GLY A 1 197 ? -19.517 -4.958 31.473 1.00 89.62 197 GLY A O 1
ATOM 1596 N N . ARG A 1 198 ? -17.631 -6.134 31.769 1.00 93.25 198 ARG A N 1
ATOM 1597 C CA . ARG A 1 198 ? -16.995 -5.225 32.737 1.00 93.25 198 ARG A CA 1
ATOM 1598 C C . ARG A 1 198 ? -16.068 -4.219 32.062 1.00 93.25 198 ARG A C 1
ATOM 1600 O O . ARG A 1 198 ? -15.492 -4.495 31.012 1.00 93.25 198 ARG A O 1
ATOM 1607 N N . ARG A 1 199 ? -15.908 -3.039 32.674 1.00 94.94 199 ARG A N 1
ATOM 1608 C CA . ARG A 1 199 ? -14.945 -2.030 32.197 1.00 94.94 199 ARG A CA 1
ATOM 1609 C C . ARG A 1 199 ? -13.562 -2.294 32.767 1.00 94.94 199 ARG A C 1
ATOM 1611 O O . ARG A 1 199 ? -13.452 -2.659 33.933 1.00 94.94 199 ARG A O 1
ATOM 1618 N N . LEU A 1 200 ? -12.528 -2.029 31.978 1.00 95.56 200 LEU A N 1
ATOM 1619 C CA . LEU A 1 200 ? -11.138 -2.068 32.422 1.00 95.56 200 LEU A CA 1
ATOM 1620 C C . LEU A 1 200 ? -10.595 -0.648 32.585 1.00 95.56 200 LEU A C 1
ATOM 1622 O O . LEU A 1 200 ? -10.660 0.165 31.660 1.00 95.56 200 LEU A O 1
ATOM 1626 N N . HIS A 1 201 ? -9.987 -0.371 33.730 1.00 95.44 201 HIS A N 1
ATOM 1627 C CA . HIS A 1 201 ? -9.224 0.847 33.971 1.00 95.44 201 HIS A CA 1
ATOM 1628 C C . HIS A 1 201 ? -7.831 0.510 34.511 1.00 95.44 201 HIS A C 1
ATOM 1630 O O . HIS A 1 201 ? -7.501 -0.651 34.754 1.00 95.44 201 HIS A O 1
ATOM 1636 N N . LEU A 1 202 ? -6.971 1.523 34.591 1.00 95.69 202 LEU A N 1
ATOM 1637 C CA . LEU A 1 202 ? -5.622 1.381 35.125 1.00 95.69 202 LEU A CA 1
ATOM 1638 C C . LEU A 1 202 ? -5.485 2.239 36.365 1.00 95.69 202 LEU A C 1
ATOM 1640 O O . LEU A 1 202 ? -5.730 3.445 36.302 1.00 95.69 202 LEU A O 1
ATOM 1644 N N . GLU A 1 203 ? -4.994 1.622 37.420 1.00 96.56 203 GLU A N 1
ATOM 1645 C CA . GLU A 1 203 ? -4.535 2.292 38.623 1.00 96.56 203 GLU A CA 1
ATOM 1646 C C . GLU A 1 203 ? -3.008 2.358 38.587 1.00 96.56 203 GLU A C 1
ATOM 1648 O O . GLU A 1 203 ? -2.331 1.460 38.074 1.00 96.56 203 GLU A O 1
ATOM 1653 N N . MET A 1 204 ? -2.463 3.485 39.035 1.00 96.50 204 MET A N 1
ATOM 1654 C CA . MET A 1 204 ? -1.032 3.761 38.994 1.00 96.50 204 MET A CA 1
ATOM 1655 C C . MET A 1 204 ? -0.574 4.159 40.386 1.00 96.50 204 MET A C 1
ATOM 1657 O O . MET A 1 204 ? -1.067 5.140 40.937 1.00 96.50 204 MET A O 1
ATOM 1661 N N . GLU A 1 205 ? 0.431 3.458 40.889 1.00 94.75 205 GLU A N 1
ATOM 1662 C CA . GLU A 1 205 ? 1.029 3.708 42.195 1.00 94.75 205 GLU A CA 1
ATOM 1663 C C . GLU A 1 205 ? 2.549 3.806 42.067 1.00 94.75 205 GLU A C 1
ATOM 1665 O O . GLU A 1 205 ? 3.158 3.309 41.111 1.00 94.75 205 GLU A O 1
ATOM 1670 N N . THR A 1 206 ? 3.181 4.477 43.026 1.00 92.12 206 THR A N 1
ATOM 1671 C CA . THR A 1 206 ? 4.641 4.468 43.158 1.00 92.12 206 THR A CA 1
ATOM 1672 C C . THR A 1 206 ? 4.969 3.545 44.317 1.00 92.12 206 THR A C 1
ATOM 1674 O O . THR A 1 206 ? 4.516 3.789 45.428 1.00 92.12 206 THR A O 1
ATOM 1677 N N . ALA A 1 207 ? 5.687 2.465 44.031 1.00 89.12 207 ALA A N 1
ATOM 1678 C CA . ALA A 1 207 ? 6.113 1.504 45.033 1.00 89.12 207 ALA A CA 1
ATOM 1679 C C . ALA A 1 207 ? 7.313 2.049 45.826 1.00 89.12 207 ALA A C 1
ATOM 1681 O O . ALA A 1 207 ? 8.045 2.923 45.351 1.00 89.12 207 ALA A O 1
ATOM 1682 N N . ASP A 1 208 ? 7.521 1.507 47.028 1.00 82.81 208 ASP A N 1
ATOM 1683 C CA . ASP A 1 208 ? 8.542 1.966 47.985 1.00 82.81 208 ASP A CA 1
ATOM 1684 C C . ASP A 1 208 ? 9.984 1.852 47.455 1.00 82.81 208 ASP A C 1
ATOM 1686 O O . ASP A 1 208 ? 10.894 2.531 47.924 1.00 82.81 208 ASP A O 1
ATOM 1690 N N . ASP A 1 209 ? 10.197 1.026 46.432 1.00 87.31 209 ASP A N 1
ATOM 1691 C CA . ASP A 1 209 ? 11.466 0.842 45.724 1.00 87.31 209 ASP A CA 1
ATOM 1692 C C . ASP A 1 209 ? 11.741 1.919 44.652 1.00 87.31 209 ASP A C 1
ATOM 1694 O O . ASP A 1 209 ? 12.724 1.836 43.908 1.00 87.31 209 ASP A O 1
ATOM 1698 N N . GLY A 1 210 ? 10.872 2.930 44.546 1.00 87.75 210 GLY A N 1
ATOM 1699 C CA . GLY A 1 210 ? 10.945 3.981 43.533 1.00 87.75 210 GLY A CA 1
ATOM 1700 C C . GLY A 1 210 ? 10.523 3.520 42.135 1.00 87.75 210 GLY A C 1
ATOM 1701 O O . GLY A 1 210 ? 10.741 4.244 41.158 1.00 87.75 210 GLY A O 1
ATOM 1702 N N . LEU A 1 211 ? 9.933 2.327 41.996 1.00 93.00 211 LEU A N 1
ATOM 1703 C CA . LEU A 1 211 ? 9.351 1.860 40.740 1.00 93.00 211 LEU A CA 1
ATOM 1704 C C . LEU A 1 211 ? 7.885 2.282 40.628 1.00 93.00 211 LEU A C 1
ATOM 1706 O O . LEU A 1 211 ? 7.144 2.369 41.602 1.00 93.00 211 LEU A O 1
ATOM 1710 N N . HIS A 1 212 ? 7.425 2.489 39.398 1.00 94.38 212 HIS A N 1
ATOM 1711 C CA . HIS A 1 212 ? 6.008 2.703 39.133 1.00 94.38 212 HIS A CA 1
ATOM 1712 C C . HIS A 1 212 ? 5.317 1.358 38.939 1.00 94.38 212 HIS A C 1
ATOM 1714 O O . HIS A 1 212 ? 5.733 0.565 38.084 1.00 94.38 212 HIS A O 1
ATOM 1720 N N . ARG A 1 213 ? 4.243 1.128 39.691 1.00 96.56 213 ARG A N 1
ATOM 1721 C CA . ARG A 1 213 ? 3.343 -0.013 39.548 1.00 96.56 213 ARG A CA 1
ATOM 1722 C C . ARG A 1 213 ? 2.098 0.421 38.784 1.00 96.56 213 ARG A C 1
ATOM 1724 O O . ARG A 1 213 ? 1.538 1.482 39.035 1.00 96.56 213 ARG A O 1
ATOM 1731 N N . ALA A 1 214 ? 1.710 -0.387 37.809 1.00 97.00 214 ALA A N 1
ATOM 1732 C CA . ALA A 1 214 ? 0.484 -0.223 37.048 1.00 97.00 214 ALA A CA 1
ATOM 1733 C C . ALA A 1 214 ? -0.376 -1.470 37.239 1.00 97.00 214 ALA A C 1
ATOM 1735 O O . ALA A 1 214 ? 0.077 -2.561 36.876 1.00 97.00 214 ALA A O 1
ATOM 1736 N N . SER A 1 215 ? -1.594 -1.296 37.741 1.00 97.50 215 SER A N 1
ATOM 1737 C CA . SER A 1 215 ? -2.558 -2.370 37.978 1.00 97.50 215 SER A CA 1
ATOM 1738 C C . SER A 1 215 ? -3.743 -2.203 37.032 1.00 97.50 215 SER A C 1
ATOM 1740 O O . SER A 1 215 ? -4.307 -1.119 36.900 1.00 97.50 215 SER A O 1
ATOM 1742 N N . ALA A 1 216 ? -4.078 -3.258 36.292 1.00 96.50 216 ALA A N 1
ATOM 1743 C CA . ALA A 1 216 ? -5.246 -3.290 35.419 1.00 96.50 216 ALA A CA 1
ATOM 1744 C C . ALA A 1 216 ? -6.428 -3.847 36.210 1.00 96.50 216 ALA A C 1
ATOM 1746 O O . ALA A 1 216 ? -6.415 -5.018 36.592 1.00 96.50 216 ALA A O 1
ATOM 1747 N N . VAL A 1 217 ? -7.424 -3.001 36.460 1.00 96.81 217 VAL A N 1
ATOM 1748 C CA . VAL A 1 217 ? -8.512 -3.268 37.404 1.00 96.81 217 VAL A CA 1
ATOM 1749 C C . VAL A 1 217 ? -9.845 -3.242 36.666 1.00 96.81 217 VAL A C 1
ATOM 1751 O O . VAL A 1 217 ? -10.105 -2.374 35.822 1.00 96.81 217 VAL A O 1
ATOM 1754 N N . LEU A 1 218 ? -10.683 -4.236 36.937 1.00 95.75 218 LEU A N 1
ATOM 1755 C CA . LEU A 1 218 ? -12.047 -4.293 36.431 1.00 95.75 218 LEU A CA 1
ATOM 1756 C C . LEU A 1 218 ? -12.967 -3.390 37.256 1.00 95.75 218 LEU A C 1
ATOM 1758 O O . LEU A 1 218 ? -12.665 -3.015 38.383 1.00 95.75 218 LEU A O 1
ATOM 1762 N N . SER A 1 219 ? -14.122 -3.031 36.704 1.00 94.31 219 SER A N 1
ATOM 1763 C CA . SER A 1 219 ? -15.089 -2.147 37.370 1.00 94.31 219 SER A CA 1
ATOM 1764 C C . SER A 1 219 ? -15.642 -2.668 38.706 1.00 94.31 219 SER A C 1
ATOM 1766 O O . SER A 1 219 ? -16.276 -1.903 39.420 1.00 94.31 219 SER A O 1
ATOM 1768 N N . ASP A 1 220 ? -15.433 -3.943 39.032 1.00 93.00 220 ASP A N 1
ATOM 1769 C CA . ASP A 1 220 ? -15.801 -4.569 40.309 1.00 93.00 220 ASP A CA 1
ATOM 1770 C C . ASP A 1 220 ? -14.653 -4.586 41.340 1.00 93.00 220 ASP A C 1
ATOM 1772 O O . ASP A 1 220 ? -14.794 -5.179 42.406 1.00 93.00 220 ASP A O 1
ATOM 1776 N N . GLY A 1 221 ? -13.519 -3.950 41.029 1.00 93.44 221 GLY A N 1
ATOM 1777 C CA . GLY A 1 221 ? -12.326 -3.929 41.878 1.00 93.44 221 GLY A CA 1
ATOM 1778 C C . GLY A 1 221 ? -11.400 -5.134 41.692 1.00 93.44 221 GLY A C 1
ATOM 1779 O O . GLY A 1 221 ? -10.351 -5.200 42.329 1.00 93.44 221 GLY A O 1
ATOM 1780 N N . THR A 1 222 ? -11.729 -6.085 40.811 1.00 94.50 222 THR A N 1
ATOM 1781 C CA . THR A 1 222 ? -10.858 -7.238 40.555 1.00 94.50 222 THR A CA 1
ATOM 1782 C C . THR A 1 222 ? -9.595 -6.801 39.817 1.00 94.50 222 THR A C 1
ATOM 1784 O O . THR A 1 222 ? -9.664 -6.277 38.701 1.00 94.50 222 THR A O 1
ATOM 1787 N N . VAL A 1 223 ? -8.426 -7.073 40.399 1.00 96.06 223 VAL A N 1
ATOM 1788 C CA . VAL A 1 223 ? -7.131 -6.841 39.746 1.00 96.06 223 VAL A CA 1
ATOM 1789 C C . VAL A 1 223 ? -6.837 -7.992 38.785 1.00 96.06 223 VAL A C 1
ATOM 1791 O O . VAL A 1 223 ? -6.616 -9.127 39.201 1.00 96.06 223 VAL A O 1
ATOM 1794 N N . LEU A 1 224 ? -6.817 -7.705 37.482 1.00 94.06 224 LEU A N 1
ATOM 1795 C CA . LEU A 1 224 ? -6.484 -8.692 36.448 1.00 94.06 224 LEU A CA 1
ATOM 1796 C C . LEU A 1 224 ? -4.989 -8.976 36.400 1.00 94.06 224 LEU A C 1
ATOM 1798 O O . LEU A 1 224 ? -4.563 -10.117 36.228 1.00 94.06 224 LEU A O 1
ATOM 1802 N N . CYS A 1 225 ? -4.191 -7.915 36.480 1.00 95.69 225 CYS A N 1
ATOM 1803 C CA . CYS A 1 225 ? -2.750 -8.030 36.471 1.00 95.69 225 CYS A CA 1
ATOM 1804 C C . CYS A 1 225 ? -2.054 -6.752 36.902 1.00 95.69 225 CYS A C 1
ATOM 1806 O O . CYS A 1 225 ? -2.586 -5.652 36.744 1.00 95.69 225 CYS A O 1
ATOM 1808 N N . GLU A 1 226 ? -0.796 -6.907 37.298 1.00 96.62 226 GLU A N 1
ATOM 1809 C CA . GLU A 1 226 ? 0.075 -5.804 37.670 1.00 96.62 226 GLU A CA 1
ATOM 1810 C C . GLU A 1 226 ? 1.388 -5.864 36.894 1.00 96.62 226 GLU A C 1
ATOM 1812 O O . GLU A 1 226 ? 1.851 -6.927 36.470 1.00 96.62 226 GLU A O 1
ATOM 1817 N N . SER A 1 227 ? 2.017 -4.710 36.703 1.00 96.69 227 SER A N 1
ATOM 1818 C CA . SER A 1 227 ? 3.393 -4.660 36.223 1.00 96.69 227 SER A CA 1
ATOM 1819 C C . SER A 1 227 ? 4.144 -3.481 36.818 1.00 96.69 227 SER A C 1
ATOM 1821 O O . SER A 1 227 ? 3.581 -2.399 36.985 1.00 96.69 227 SER A O 1
ATOM 1823 N N . THR A 1 228 ? 5.436 -3.673 37.067 1.00 96.25 228 THR A N 1
ATOM 1824 C CA . THR A 1 228 ? 6.324 -2.632 37.580 1.00 96.25 228 THR A CA 1
ATOM 1825 C C . THR A 1 228 ? 7.355 -2.206 36.536 1.00 96.25 228 THR A C 1
ATOM 1827 O O . THR A 1 228 ? 7.809 -2.982 35.681 1.00 96.25 228 THR A O 1
ATOM 1830 N N . SER A 1 229 ? 7.717 -0.924 36.548 1.00 95.38 229 SER A N 1
ATOM 1831 C CA . SER A 1 229 ? 8.795 -0.388 35.719 1.00 95.38 229 SER A CA 1
ATOM 1832 C C . SER A 1 229 ? 9.351 0.914 36.284 1.00 95.38 229 SER A C 1
ATOM 1834 O O . SER A 1 229 ? 8.628 1.697 36.887 1.00 95.38 229 SER A O 1
ATOM 1836 N N . LYS A 1 230 ? 10.621 1.206 35.974 1.00 93.50 230 LYS A N 1
ATOM 1837 C CA . LYS A 1 230 ? 11.273 2.488 36.294 1.00 93.50 230 LYS A CA 1
ATOM 1838 C C . LYS A 1 230 ? 10.582 3.706 35.675 1.00 93.50 230 LYS A C 1
ATOM 1840 O O . LYS A 1 230 ? 10.829 4.825 36.087 1.00 93.50 230 LYS A O 1
ATOM 1845 N N . SER A 1 231 ? 9.762 3.513 34.642 1.00 93.81 231 SER A N 1
ATOM 1846 C CA . SER A 1 231 ? 9.060 4.600 33.965 1.00 93.81 231 SER A CA 1
ATOM 1847 C C . SER A 1 231 ? 7.560 4.363 33.979 1.00 93.81 231 SER A C 1
ATOM 1849 O O . SER A 1 231 ? 7.083 3.312 33.543 1.00 93.81 231 SER A O 1
ATOM 1851 N N . TRP A 1 232 ? 6.826 5.397 34.386 1.00 92.62 232 TRP A N 1
ATOM 1852 C CA . TRP A 1 232 ? 5.366 5.427 34.439 1.00 92.62 232 TRP A CA 1
ATOM 1853 C C . TRP A 1 232 ? 4.719 4.961 33.125 1.00 92.62 232 TRP A C 1
ATOM 1855 O O . TRP A 1 232 ? 3.856 4.083 33.102 1.00 92.62 232 TRP A O 1
ATOM 1865 N N . ARG A 1 233 ? 5.213 5.469 31.987 1.00 90.88 233 ARG A N 1
ATOM 1866 C CA . ARG A 1 233 ? 4.708 5.113 30.650 1.00 90.88 233 ARG A CA 1
ATOM 1867 C C . ARG A 1 233 ? 4.933 3.637 30.314 1.00 90.88 233 ARG A C 1
ATOM 1869 O O . ARG A 1 233 ? 4.085 3.016 29.664 1.00 90.88 233 ARG A O 1
ATOM 1876 N N . TYR A 1 234 ? 6.076 3.086 30.714 1.00 93.00 234 TYR A N 1
ATOM 1877 C CA . TYR A 1 234 ? 6.425 1.696 30.432 1.00 93.00 234 TYR A CA 1
ATOM 1878 C C . TYR A 1 234 ? 5.659 0.723 31.326 1.00 93.00 234 TYR A C 1
ATOM 1880 O O . TYR A 1 234 ? 5.165 -0.270 30.796 1.00 93.00 234 TYR A O 1
ATOM 1888 N N . ALA A 1 235 ? 5.494 1.027 32.619 1.00 93.81 235 ALA A N 1
ATOM 1889 C CA . ALA A 1 235 ? 4.641 0.253 33.525 1.00 93.81 235 ALA A CA 1
ATOM 1890 C C . ALA A 1 235 ? 3.212 0.175 32.969 1.00 93.81 235 ALA A C 1
ATOM 1892 O O . ALA A 1 235 ? 2.694 -0.909 32.717 1.00 93.81 235 ALA A O 1
ATOM 1893 N N . ARG A 1 236 ? 2.634 1.326 32.602 1.00 94.12 236 ARG A N 1
ATOM 1894 C CA . ARG A 1 236 ? 1.304 1.399 31.983 1.00 94.12 236 ARG A CA 1
ATOM 1895 C C . ARG A 1 236 ? 1.191 0.530 30.727 1.00 94.12 236 ARG A C 1
ATOM 1897 O O . ARG A 1 236 ? 0.262 -0.253 30.576 1.00 94.12 236 ARG A O 1
ATOM 1904 N N . THR A 1 237 ? 2.148 0.655 29.806 1.00 92.44 237 THR A N 1
ATOM 1905 C CA . THR A 1 237 ? 2.120 -0.092 28.536 1.00 92.44 237 THR A CA 1
ATOM 1906 C C . THR A 1 237 ? 2.271 -1.599 28.757 1.00 92.44 237 THR A C 1
ATOM 1908 O O . THR A 1 237 ? 1.635 -2.382 28.053 1.00 92.44 237 THR A O 1
ATOM 1911 N N . LYS A 1 238 ? 3.111 -2.016 29.712 1.00 94.19 238 LYS A N 1
ATOM 1912 C CA . LYS A 1 238 ? 3.306 -3.428 30.058 1.00 94.19 238 LYS A CA 1
ATOM 1913 C C . LYS A 1 238 ? 2.047 -4.030 30.674 1.00 94.19 238 LYS A C 1
ATOM 1915 O O . LYS A 1 238 ? 1.600 -5.054 30.167 1.00 94.19 238 LYS A O 1
ATOM 1920 N N . ALA A 1 239 ? 1.455 -3.371 31.671 1.00 95.94 239 ALA A N 1
ATOM 1921 C CA . ALA A 1 239 ? 0.227 -3.830 32.318 1.00 95.94 239 ALA A CA 1
ATOM 1922 C C . ALA A 1 239 ? -0.902 -4.026 31.300 1.00 95.94 239 ALA A C 1
ATOM 1924 O O . ALA A 1 239 ? -1.514 -5.084 31.250 1.00 95.94 239 ALA A O 1
ATOM 1925 N N . VAL A 1 240 ? -1.107 -3.066 30.392 1.00 93.31 240 VAL A N 1
ATOM 1926 C CA . VAL A 1 240 ? -2.158 -3.182 29.368 1.00 93.31 240 VAL A CA 1
ATOM 1927 C C . VAL A 1 240 ? -1.898 -4.320 28.380 1.00 93.31 240 VAL A C 1
ATOM 1929 O O . VAL A 1 240 ? -2.825 -5.031 28.003 1.00 93.31 240 VAL A O 1
ATOM 1932 N N . LYS A 1 241 ? -0.648 -4.515 27.940 1.00 92.12 241 LYS A N 1
ATOM 1933 C CA . LYS A 1 241 ? -0.305 -5.652 27.068 1.00 92.12 241 LYS A CA 1
ATOM 1934 C C . LYS A 1 241 ? -0.547 -6.985 27.767 1.00 92.12 241 LYS A C 1
ATOM 1936 O O . LYS A 1 241 ? -0.992 -7.933 27.127 1.00 92.12 241 LYS A O 1
ATOM 1941 N N . LEU A 1 242 ? -0.240 -7.052 29.059 1.00 93.62 242 LEU A N 1
ATOM 1942 C CA . LEU A 1 242 ? -0.446 -8.251 29.853 1.00 93.62 242 LEU A CA 1
ATOM 1943 C C . LEU A 1 242 ? -1.944 -8.524 30.050 1.00 93.62 242 LEU A C 1
ATOM 1945 O O . LEU A 1 242 ? -2.380 -9.639 29.785 1.00 93.62 242 LEU A O 1
ATOM 1949 N N . ALA A 1 243 ? -2.736 -7.494 30.359 1.00 92.56 243 ALA A N 1
ATOM 1950 C CA . ALA A 1 243 ? -4.193 -7.575 30.433 1.00 92.56 243 ALA A CA 1
ATOM 1951 C C . ALA A 1 243 ? -4.812 -8.063 29.113 1.00 92.56 243 ALA A C 1
ATOM 1953 O O . ALA A 1 243 ? -5.602 -9.000 29.119 1.00 92.56 243 ALA A O 1
ATOM 1954 N N . LEU A 1 244 ? -4.403 -7.500 27.968 1.00 89.62 244 LEU A N 1
ATOM 1955 C CA . LEU A 1 244 ? -4.859 -7.953 26.647 1.00 89.62 244 LEU A CA 1
ATOM 1956 C C . LEU A 1 244 ? -4.550 -9.430 26.398 1.00 89.62 244 LEU A C 1
ATOM 1958 O O . LEU A 1 244 ? -5.397 -10.157 25.891 1.00 89.62 244 LEU A O 1
ATOM 1962 N N . ASN A 1 245 ? -3.345 -9.879 26.750 1.00 88.75 245 ASN A N 1
ATOM 1963 C CA . ASN A 1 245 ? -2.966 -11.279 26.581 1.00 88.75 245 ASN A CA 1
ATOM 1964 C C . ASN A 1 245 ? -3.799 -12.212 27.469 1.00 88.75 245 ASN A C 1
ATOM 1966 O O . ASN A 1 245 ? -4.184 -13.282 27.005 1.00 88.75 245 ASN A O 1
ATOM 1970 N N . LEU A 1 246 ? -4.079 -11.816 28.715 1.00 90.50 246 LEU A N 1
ATOM 1971 C CA . LEU A 1 246 ? -4.909 -12.592 29.639 1.00 90.50 246 LEU A CA 1
ATOM 1972 C C . LEU A 1 246 ? -6.362 -12.664 29.161 1.00 90.50 246 LEU A C 1
ATOM 1974 O O . LEU A 1 246 ? -6.916 -13.756 29.078 1.00 90.50 246 LEU A O 1
ATOM 1978 N N . LEU A 1 247 ? -6.938 -11.528 28.763 1.00 88.38 247 LEU A N 1
ATOM 1979 C CA . LEU A 1 247 ? -8.295 -11.451 28.218 1.00 88.38 247 LEU A CA 1
ATOM 1980 C C . LEU A 1 247 ? -8.431 -12.254 26.916 1.00 88.38 247 LEU A C 1
ATOM 1982 O O . LEU A 1 247 ? -9.415 -12.955 26.716 1.00 88.38 247 LEU A O 1
ATOM 1986 N N . ALA A 1 248 ? -7.426 -12.226 26.040 1.00 86.56 248 ALA A N 1
ATOM 1987 C CA . ALA A 1 248 ? -7.458 -12.975 24.786 1.00 86.56 248 ALA A CA 1
ATOM 1988 C C . ALA A 1 248 ? -7.201 -14.484 24.955 1.00 86.56 248 ALA A C 1
ATOM 1990 O O . ALA A 1 248 ? -7.469 -15.252 24.028 1.00 86.56 248 ALA A O 1
ATOM 1991 N N . ALA A 1 249 ? -6.652 -14.936 26.089 1.00 85.19 249 ALA A N 1
ATOM 1992 C CA . ALA A 1 249 ? -6.202 -16.317 26.260 1.00 85.19 249 ALA A CA 1
ATOM 1993 C C . ALA A 1 249 ? -7.316 -17.375 26.097 1.00 85.19 249 ALA A C 1
ATOM 1995 O O . ALA A 1 249 ? -7.061 -18.363 25.398 1.00 85.19 249 ALA A O 1
ATOM 1996 N N . PRO A 1 250 ? -8.534 -17.209 26.656 1.00 79.31 250 PRO A N 1
ATOM 1997 C CA . PRO A 1 250 ? -9.618 -18.177 26.480 1.00 79.31 250 PRO A CA 1
ATOM 1998 C C . PRO A 1 250 ? -10.041 -18.306 25.012 1.00 79.31 250 PRO A C 1
ATOM 2000 O O . PRO A 1 250 ? -10.086 -19.413 24.475 1.00 79.31 250 PRO A O 1
ATOM 2003 N N . GLY A 1 251 ? -10.247 -17.171 24.334 1.00 77.12 251 GLY A N 1
ATOM 2004 C CA . GLY A 1 251 ? -10.597 -17.138 22.913 1.00 77.12 251 GLY A CA 1
ATOM 2005 C C . GLY A 1 251 ? -9.495 -17.730 22.036 1.00 77.12 251 GLY A C 1
ATOM 2006 O O . GLY A 1 251 ? -9.773 -18.533 21.152 1.00 77.12 251 GLY A O 1
ATOM 2007 N N . ARG A 1 252 ? -8.224 -17.421 22.325 1.00 75.88 252 ARG A N 1
ATOM 2008 C CA . ARG A 1 252 ? -7.079 -17.985 21.598 1.00 75.88 252 ARG A CA 1
ATOM 2009 C C . ARG A 1 252 ? -7.001 -19.506 21.742 1.00 75.88 252 ARG A C 1
ATOM 2011 O O . ARG A 1 252 ? -6.709 -20.169 20.755 1.00 75.88 252 ARG A O 1
ATOM 2018 N N . LYS A 1 253 ? -7.258 -20.068 22.929 1.00 79.31 253 LYS A N 1
ATOM 2019 C CA . LYS A 1 253 ? -7.283 -21.530 23.120 1.00 79.31 253 LYS A CA 1
ATOM 2020 C C . LYS A 1 253 ? -8.385 -22.191 22.293 1.00 79.31 253 LYS A C 1
ATOM 2022 O O . LYS A 1 253 ? -8.105 -23.177 21.623 1.00 79.31 253 LYS A O 1
ATOM 2027 N N . ALA A 1 254 ? -9.594 -21.627 22.297 1.00 77.69 254 ALA A N 1
ATOM 2028 C CA . ALA A 1 254 ? -10.707 -22.140 21.499 1.00 77.69 254 ALA A CA 1
ATOM 2029 C C . ALA A 1 254 ? -10.407 -22.079 19.992 1.00 77.69 254 ALA A C 1
ATOM 2031 O O . ALA A 1 254 ? -10.626 -23.043 19.269 1.00 77.69 254 ALA A O 1
ATOM 2032 N N . LEU A 1 255 ? -9.827 -20.969 19.534 1.00 74.94 255 LEU A N 1
ATOM 2033 C CA . LEU A 1 255 ? -9.523 -20.733 18.123 1.00 74.94 255 LEU A CA 1
ATOM 2034 C C . LEU A 1 255 ? -8.350 -21.594 17.625 1.00 74.94 255 LEU A C 1
ATOM 2036 O O . LEU A 1 255 ? -8.350 -22.036 16.484 1.00 74.94 255 LEU A O 1
ATOM 2040 N N . LEU A 1 256 ? -7.369 -21.889 18.485 1.00 77.44 256 LEU A N 1
ATOM 2041 C CA . LEU A 1 256 ? -6.292 -22.838 18.177 1.00 77.44 256 LEU A CA 1
ATOM 2042 C C . LEU A 1 256 ? -6.762 -24.297 18.165 1.00 77.44 256 LEU A C 1
ATOM 2044 O O . LEU A 1 256 ? -6.117 -25.120 17.521 1.00 77.44 256 LEU A O 1
ATOM 2048 N N . ALA A 1 257 ? -7.847 -24.621 18.868 1.00 83.31 257 ALA A N 1
ATOM 2049 C CA . ALA A 1 257 ? -8.449 -25.950 18.847 1.00 83.31 257 ALA A CA 1
ATOM 2050 C C . ALA A 1 257 ? -9.357 -26.179 17.622 1.00 83.31 257 ALA A C 1
ATOM 2052 O O . ALA A 1 257 ? -9.694 -27.325 17.342 1.00 83.31 257 ALA A O 1
ATOM 2053 N N . ASP A 1 258 ? -9.736 -25.122 16.893 1.00 87.25 258 ASP A N 1
ATOM 2054 C CA . ASP A 1 258 ? -10.580 -25.203 15.697 1.00 87.25 258 ASP A CA 1
ATOM 2055 C C . ASP A 1 258 ? -9.804 -25.787 14.491 1.00 87.25 258 ASP A C 1
ATOM 2057 O O . ASP A 1 258 ? -8.860 -25.150 13.999 1.00 87.25 258 ASP A O 1
ATOM 2061 N N . PRO A 1 259 ? -10.204 -26.962 13.958 1.00 90.31 259 PRO A N 1
ATOM 2062 C CA . PRO A 1 259 ? -9.564 -27.575 12.794 1.00 90.31 259 PRO A CA 1
ATOM 2063 C C . PRO A 1 259 ? -9.589 -26.678 11.549 1.00 90.31 259 PRO A C 1
ATOM 2065 O O . PRO A 1 259 ? -8.607 -26.620 10.808 1.00 90.31 259 PRO A O 1
ATOM 2068 N N . ALA A 1 260 ? -10.667 -25.913 11.343 1.00 86.19 260 ALA A N 1
ATOM 2069 C CA . ALA A 1 260 ? -10.812 -25.042 10.177 1.00 86.19 260 ALA A CA 1
ATOM 2070 C C . ALA A 1 260 ? -9.864 -23.834 10.236 1.00 86.19 260 ALA A C 1
ATOM 2072 O O . ALA A 1 260 ? -9.448 -23.281 9.212 1.00 86.19 260 ALA A O 1
ATOM 2073 N N . TYR A 1 261 ? -9.508 -23.380 11.439 1.00 75.62 261 TYR A N 1
ATOM 2074 C CA . TYR A 1 261 ? -8.464 -22.376 11.611 1.00 75.62 261 TYR A CA 1
ATOM 2075 C C . TYR A 1 261 ? -7.075 -22.958 11.320 1.00 75.62 261 TYR A C 1
ATOM 2077 O O . TYR A 1 261 ? -6.292 -22.331 10.604 1.00 75.62 261 TYR A O 1
ATOM 2085 N N . GLN A 1 262 ? -6.786 -24.167 11.808 1.00 82.94 262 GLN A N 1
ATOM 2086 C CA . GLN A 1 262 ? -5.506 -24.838 11.558 1.00 82.94 262 GLN A CA 1
ATOM 2087 C C . GLN A 1 262 ? -5.267 -25.096 10.064 1.00 82.94 262 GLN A C 1
ATOM 2089 O O . GLN A 1 262 ? -4.173 -24.821 9.568 1.00 82.94 262 GLN A O 1
ATOM 2094 N N . GLU A 1 263 ? -6.287 -25.542 9.324 1.00 87.88 263 GLU A N 1
ATOM 2095 C CA . GLU A 1 263 ? -6.194 -25.722 7.870 1.00 87.88 263 GLU A CA 1
ATOM 2096 C C . GLU A 1 263 ? -5.913 -24.410 7.135 1.00 87.88 263 GLU A C 1
ATOM 2098 O O . GLU A 1 263 ? -5.036 -24.370 6.273 1.00 87.88 263 GLU A O 1
ATOM 2103 N N . ARG A 1 264 ? -6.580 -23.308 7.504 1.00 83.50 264 ARG A N 1
ATOM 2104 C CA . ARG A 1 264 ? -6.316 -21.990 6.900 1.00 83.50 264 ARG A CA 1
ATOM 2105 C C . ARG A 1 264 ? -4.885 -21.522 7.141 1.00 83.50 264 ARG A C 1
ATOM 2107 O O . ARG A 1 264 ? -4.243 -21.028 6.217 1.00 83.50 264 ARG A O 1
ATOM 2114 N N . VAL A 1 265 ? -4.373 -21.683 8.362 1.00 79.31 265 VAL A N 1
ATOM 2115 C CA . VAL A 1 265 ? -2.979 -21.338 8.687 1.00 79.31 265 VAL A CA 1
ATOM 2116 C C . VAL A 1 265 ? -2.013 -22.199 7.874 1.00 79.31 265 VAL A C 1
ATOM 2118 O O . VAL A 1 265 ? -1.042 -21.681 7.326 1.00 79.31 265 VAL A O 1
ATOM 2121 N N . ARG A 1 266 ? -2.297 -23.497 7.738 1.00 88.25 266 ARG A N 1
ATOM 2122 C CA . ARG A 1 266 ? -1.487 -24.412 6.932 1.00 88.25 266 ARG A CA 1
ATOM 2123 C C . ARG A 1 266 ? -1.467 -24.011 5.457 1.00 88.25 266 ARG A C 1
ATOM 2125 O O . ARG A 1 266 ? -0.385 -23.885 4.896 1.00 88.25 266 ARG A O 1
ATOM 2132 N N . GLN A 1 267 ? -2.623 -23.719 4.863 1.00 89.25 267 GLN A N 1
ATOM 2133 C CA . GLN A 1 267 ? -2.721 -23.245 3.478 1.00 89.25 267 GLN A CA 1
ATOM 2134 C C . GLN A 1 267 ? -1.945 -21.940 3.259 1.00 89.25 267 GLN A C 1
ATOM 2136 O O . GLN A 1 267 ? -1.277 -21.780 2.242 1.00 89.25 267 GLN A O 1
ATOM 2141 N N . GLN A 1 268 ? -1.987 -21.010 4.219 1.00 79.50 268 GLN A N 1
ATOM 2142 C CA . GLN A 1 268 ? -1.211 -19.768 4.142 1.00 79.50 268 GLN A CA 1
ATOM 2143 C C . GLN A 1 268 ? 0.299 -20.022 4.187 1.00 79.50 268 GLN A 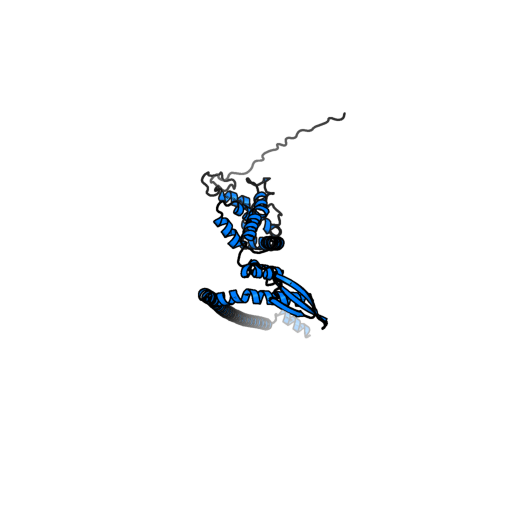C 1
ATOM 2145 O O . GLN A 1 268 ? 1.044 -19.401 3.430 1.00 79.50 268 GLN A O 1
ATOM 2150 N N . LEU A 1 269 ? 0.752 -20.931 5.054 1.00 84.12 269 LEU A N 1
ATOM 2151 C CA . LEU A 1 269 ? 2.163 -21.309 5.140 1.00 84.12 269 LEU A CA 1
ATOM 2152 C C . LEU A 1 269 ? 2.634 -22.027 3.871 1.00 84.12 269 LEU A C 1
ATOM 2154 O O . LEU A 1 269 ? 3.711 -21.718 3.366 1.00 84.12 269 LEU A O 1
ATOM 2158 N N . GLU A 1 270 ? 1.823 -22.934 3.328 1.00 91.25 270 GLU A N 1
ATOM 2159 C CA . GLU A 1 270 ? 2.113 -23.647 2.080 1.00 91.25 270 GLU A CA 1
ATOM 2160 C C . GLU A 1 270 ? 2.170 -22.683 0.884 1.00 91.25 270 GLU A C 1
ATOM 2162 O O . GLU A 1 270 ? 3.126 -22.730 0.111 1.00 91.25 270 GLU A O 1
ATOM 2167 N N . ALA A 1 271 ? 1.227 -21.742 0.781 1.00 88.56 271 ALA A N 1
ATOM 2168 C CA . ALA A 1 271 ? 1.233 -20.715 -0.260 1.00 88.56 271 ALA A CA 1
ATOM 2169 C C . ALA A 1 271 ? 2.449 -19.778 -0.148 1.00 88.56 271 ALA A C 1
ATOM 2171 O O . ALA A 1 271 ? 3.072 -19.445 -1.156 1.00 88.56 271 ALA A O 1
ATOM 2172 N N . ALA A 1 272 ? 2.824 -19.372 1.069 1.00 84.44 272 ALA A N 1
ATOM 2173 C CA . ALA A 1 272 ? 4.019 -18.559 1.292 1.00 84.44 272 ALA A CA 1
ATOM 2174 C C . ALA A 1 272 ? 5.300 -19.316 0.907 1.00 84.44 272 ALA A C 1
ATOM 2176 O O . ALA A 1 272 ? 6.201 -18.744 0.296 1.00 84.44 272 ALA A O 1
ATOM 2177 N N . HIS A 1 273 ? 5.368 -20.610 1.223 1.00 88.38 273 HIS A N 1
ATOM 2178 C CA . HIS A 1 273 ? 6.486 -21.462 0.835 1.00 88.38 273 HIS A CA 1
ATOM 2179 C C . HIS A 1 273 ? 6.563 -21.645 -0.690 1.00 88.38 273 HIS A C 1
ATOM 2181 O O . HIS A 1 273 ? 7.642 -21.531 -1.265 1.00 88.38 273 HIS A O 1
ATOM 2187 N N . GLN A 1 274 ? 5.430 -21.857 -1.368 1.00 91.06 274 GLN A N 1
ATOM 2188 C CA . GLN A 1 274 ? 5.374 -21.932 -2.835 1.00 91.06 274 GLN A CA 1
ATOM 2189 C C . GLN A 1 274 ? 5.843 -20.633 -3.496 1.00 91.06 274 GLN A C 1
ATOM 2191 O O . GLN A 1 274 ? 6.677 -20.681 -4.395 1.00 91.06 274 GLN A O 1
ATOM 2196 N N . GLN A 1 275 ? 5.407 -19.474 -2.997 1.00 89.81 275 GLN A N 1
ATOM 2197 C CA . GLN A 1 275 ? 5.877 -18.178 -3.501 1.00 89.81 275 GLN A CA 1
ATOM 2198 C C . GLN A 1 275 ? 7.394 -18.008 -3.355 1.00 89.81 275 GLN A C 1
ATOM 2200 O O . GLN A 1 275 ? 8.046 -17.489 -4.259 1.00 89.81 275 GLN A O 1
ATOM 2205 N N . GLN A 1 276 ? 7.978 -18.469 -2.244 1.00 87.94 276 GLN A N 1
ATOM 2206 C CA . GLN A 1 276 ? 9.431 -18.430 -2.055 1.00 87.94 276 GLN A CA 1
ATOM 2207 C C . GLN A 1 276 ? 10.175 -19.338 -3.041 1.00 87.94 276 GLN A C 1
ATOM 2209 O O . GLN A 1 276 ? 11.250 -18.966 -3.519 1.00 87.94 276 GLN A O 1
ATOM 2214 N N . LEU A 1 277 ? 9.619 -20.512 -3.359 1.00 93.12 277 LEU A N 1
ATOM 2215 C CA . LEU A 1 277 ? 10.187 -21.409 -4.366 1.00 93.12 277 LEU A CA 1
ATOM 2216 C C . LEU A 1 277 ? 10.132 -20.781 -5.765 1.00 93.12 277 LEU A C 1
ATOM 2218 O O . LEU A 1 277 ? 11.159 -20.733 -6.441 1.00 93.12 277 LEU A O 1
ATOM 2222 N N . GLU A 1 278 ? 8.989 -20.218 -6.162 1.00 91.81 278 GLU A N 1
ATOM 2223 C CA . GLU A 1 278 ? 8.831 -19.523 -7.448 1.00 91.81 278 GLU A CA 1
ATOM 2224 C C . GLU A 1 278 ? 9.791 -18.326 -7.578 1.00 91.81 278 GLU A C 1
ATOM 2226 O O . GLU A 1 278 ? 10.408 -18.118 -8.626 1.00 91.81 278 GLU A O 1
ATOM 2231 N N . GLU A 1 279 ? 9.978 -17.550 -6.504 1.00 91.12 279 GLU A N 1
ATOM 2232 C CA . GLU A 1 279 ? 10.922 -16.428 -6.486 1.00 91.12 279 GLU A CA 1
ATOM 2233 C C . GLU A 1 279 ? 12.376 -16.902 -6.657 1.00 91.12 279 GLU A C 1
ATOM 2235 O O . GLU A 1 279 ? 13.161 -16.292 -7.396 1.00 91.12 279 GLU A O 1
ATOM 2240 N N . LEU A 1 280 ? 12.748 -18.010 -6.008 1.00 91.38 280 LEU A N 1
ATOM 2241 C CA . LEU A 1 280 ? 14.068 -18.621 -6.160 1.00 91.38 280 LEU A CA 1
ATOM 2242 C C . LEU A 1 280 ? 14.303 -19.116 -7.591 1.00 91.38 280 LEU A C 1
ATOM 2244 O O . LEU A 1 280 ? 15.362 -18.832 -8.160 1.00 91.38 280 LEU A O 1
ATOM 2248 N N . GLU A 1 281 ? 13.327 -19.796 -8.189 1.00 92.94 281 GLU A N 1
ATOM 2249 C CA . GLU A 1 281 ? 13.399 -20.275 -9.572 1.00 92.94 281 GLU A CA 1
ATOM 2250 C C . GLU A 1 281 ? 13.525 -19.116 -10.566 1.00 92.94 281 GLU A C 1
ATOM 2252 O O . GLU A 1 281 ? 14.437 -19.107 -11.401 1.00 92.94 281 GLU A O 1
ATOM 2257 N N . ALA A 1 282 ? 12.703 -18.072 -10.422 1.00 91.94 282 ALA A N 1
ATOM 2258 C CA . ALA A 1 282 ? 12.782 -16.872 -11.252 1.00 91.94 282 ALA A CA 1
ATOM 2259 C C . ALA A 1 282 ? 14.156 -16.187 -11.140 1.00 91.94 282 ALA A C 1
ATOM 2261 O O . ALA A 1 282 ? 14.729 -15.728 -12.136 1.00 91.94 282 ALA A O 1
ATOM 2262 N N . ARG A 1 283 ? 14.736 -16.155 -9.933 1.00 92.50 283 ARG A N 1
ATOM 2263 C CA . ARG A 1 283 ? 16.068 -15.588 -9.694 1.00 92.50 283 ARG A CA 1
ATOM 2264 C C . ARG A 1 283 ? 17.177 -16.410 -10.349 1.00 92.50 283 ARG A C 1
ATOM 2266 O O . ARG A 1 283 ? 18.151 -15.824 -10.834 1.00 92.50 283 ARG A O 1
ATOM 2273 N N . LEU A 1 284 ? 17.066 -17.737 -10.357 1.00 91.31 284 LEU A N 1
ATOM 2274 C CA . LEU A 1 284 ? 18.011 -18.616 -11.049 1.00 91.31 284 LEU A CA 1
ATOM 2275 C C . LEU A 1 284 ? 17.908 -18.442 -12.570 1.00 91.31 284 LEU A C 1
ATOM 2277 O O . LEU A 1 284 ? 18.926 -18.169 -13.210 1.00 91.31 284 LEU A O 1
ATOM 2281 N N . ALA A 1 285 ? 16.695 -18.450 -13.125 1.00 92.19 285 ALA A N 1
ATOM 2282 C CA . ALA A 1 285 ? 16.458 -18.231 -14.553 1.00 92.19 285 ALA A CA 1
ATOM 2283 C C . ALA A 1 285 ? 16.987 -16.864 -15.032 1.00 92.19 285 AL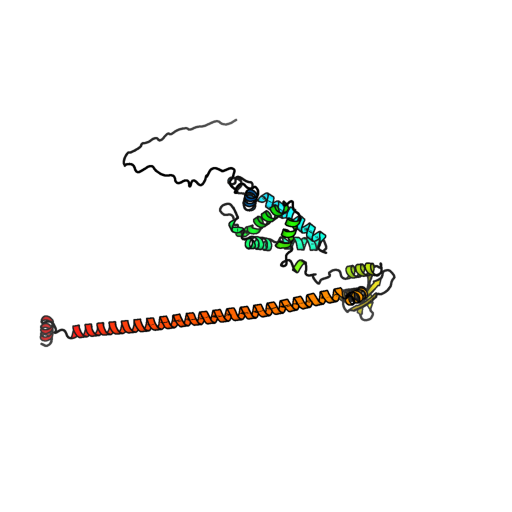A A C 1
ATOM 2285 O O . ALA A 1 285 ? 17.651 -16.762 -16.068 1.00 92.19 285 ALA A O 1
ATOM 2286 N N . ALA A 1 286 ? 16.782 -15.801 -14.246 1.00 90.56 286 ALA A N 1
ATOM 2287 C CA . ALA A 1 286 ? 17.314 -14.474 -14.555 1.00 90.56 286 ALA A CA 1
ATOM 2288 C C . ALA A 1 286 ? 18.855 -14.451 -14.586 1.00 90.56 286 ALA A C 1
ATOM 2290 O O . ALA A 1 286 ? 19.455 -13.818 -15.461 1.00 90.56 286 ALA A O 1
ATOM 2291 N N . LYS A 1 287 ? 19.516 -15.160 -13.659 1.00 91.94 287 LYS A N 1
ATOM 2292 C CA . LYS A 1 287 ? 20.983 -15.283 -13.644 1.00 91.94 287 LYS A CA 1
ATOM 2293 C C . LYS A 1 287 ? 21.502 -16.021 -14.877 1.00 91.94 287 LYS A C 1
ATOM 2295 O O . LYS A 1 287 ? 22.493 -15.580 -15.466 1.00 91.94 287 LYS A O 1
ATOM 2300 N N . GLU A 1 288 ? 20.842 -17.100 -15.286 1.00 90.88 288 GLU A N 1
ATOM 2301 C CA . GLU A 1 288 ? 21.213 -17.852 -16.488 1.00 90.88 288 GLU A CA 1
ATOM 2302 C C . GLU A 1 288 ? 21.048 -17.017 -17.761 1.00 90.88 288 GLU A C 1
ATOM 2304 O O . GLU A 1 288 ? 21.977 -16.942 -18.568 1.00 90.88 288 GLU A O 1
ATOM 2309 N N . ALA A 1 289 ? 19.939 -16.285 -17.900 1.00 91.25 289 ALA A N 1
ATOM 2310 C CA . ALA A 1 289 ? 19.709 -15.397 -19.040 1.00 91.25 289 ALA A CA 1
ATOM 2311 C C . ALA A 1 289 ? 20.785 -14.299 -19.157 1.00 91.25 289 ALA A C 1
ATOM 2313 O O . ALA A 1 289 ? 21.264 -13.988 -20.252 1.00 91.25 289 ALA A O 1
ATOM 2314 N N . VAL A 1 290 ? 21.219 -13.721 -18.030 1.00 92.00 290 VAL A N 1
ATOM 2315 C CA . VAL A 1 290 ? 22.322 -12.744 -18.006 1.00 92.00 290 VAL A CA 1
ATOM 2316 C C . VAL A 1 290 ? 23.645 -13.388 -18.422 1.00 92.00 290 VAL A C 1
ATOM 2318 O O . VAL A 1 290 ? 24.422 -12.773 -19.159 1.00 92.00 290 VAL A O 1
ATOM 2321 N N . ARG A 1 291 ? 23.916 -14.620 -17.981 1.00 91.31 291 ARG A N 1
ATOM 2322 C CA . ARG A 1 291 ? 25.124 -15.355 -18.369 1.00 91.31 291 ARG A CA 1
ATOM 2323 C C . ARG A 1 291 ? 25.151 -15.627 -19.875 1.00 91.31 291 ARG A C 1
ATOM 2325 O O . ARG A 1 291 ? 26.151 -15.304 -20.515 1.00 91.31 291 ARG A O 1
ATOM 2332 N N . GLN A 1 292 ? 24.047 -16.107 -20.448 1.00 90.81 292 GLN A N 1
ATOM 2333 C CA . GLN A 1 292 ? 23.929 -16.359 -21.889 1.00 90.81 292 GLN A CA 1
ATOM 2334 C C . GLN A 1 292 ? 24.128 -15.081 -22.717 1.00 90.81 292 GLN A C 1
ATOM 2336 O O . GLN A 1 292 ? 24.862 -15.092 -23.708 1.00 90.81 292 GLN A O 1
ATOM 2341 N N . LYS A 1 293 ? 23.554 -13.946 -22.287 1.00 91.00 293 LYS A N 1
ATOM 2342 C CA . LYS A 1 293 ? 23.772 -12.645 -22.948 1.00 91.00 293 LYS A CA 1
ATOM 2343 C C . LYS A 1 293 ? 25.251 -12.246 -22.953 1.00 91.00 293 LYS A C 1
ATOM 2345 O O . LYS A 1 293 ? 25.779 -11.888 -24.004 1.00 91.00 293 LYS A O 1
ATOM 2350 N N . LYS A 1 294 ? 25.942 -12.373 -21.814 1.00 91.94 294 LYS A N 1
ATOM 2351 C CA . LYS A 1 294 ? 27.382 -12.067 -21.709 1.00 91.94 294 LYS A CA 1
ATOM 2352 C C . LYS A 1 294 ? 28.240 -12.982 -22.584 1.00 91.94 294 LYS A C 1
ATOM 2354 O O . LYS A 1 294 ? 29.209 -12.519 -23.185 1.00 91.94 294 LYS A O 1
ATOM 2359 N N . GLU A 1 295 ? 27.911 -14.268 -22.665 1.00 91.38 295 GLU A N 1
ATOM 2360 C CA . GLU A 1 295 ? 28.610 -15.220 -23.538 1.00 91.38 295 GLU A CA 1
ATOM 2361 C C . GLU A 1 295 ? 28.410 -14.866 -25.023 1.00 91.38 295 GLU A C 1
ATOM 2363 O O . GLU A 1 295 ? 29.386 -14.800 -25.777 1.00 91.38 295 GLU A O 1
ATOM 2368 N N . ALA A 1 296 ? 27.185 -14.515 -25.430 1.00 89.69 296 ALA A N 1
ATOM 2369 C CA . ALA A 1 296 ? 26.887 -14.065 -26.790 1.00 89.69 296 ALA A CA 1
ATOM 2370 C C . ALA A 1 296 ? 27.609 -12.752 -27.157 1.00 89.69 296 ALA A C 1
ATOM 2372 O O . ALA A 1 296 ? 28.149 -12.624 -28.260 1.00 89.69 296 ALA A O 1
ATOM 2373 N N . GLU A 1 297 ? 27.673 -11.784 -26.240 1.00 91.50 297 GLU A N 1
ATOM 2374 C CA . GLU A 1 297 ? 28.416 -10.531 -26.428 1.00 91.50 297 GLU A CA 1
ATOM 2375 C C . GLU A 1 297 ? 29.921 -10.769 -26.576 1.00 91.50 297 GLU A C 1
ATOM 2377 O O . GLU A 1 297 ? 30.545 -10.225 -27.492 1.00 91.50 297 GLU A O 1
ATOM 2382 N N . ARG A 1 298 ? 30.509 -11.633 -25.737 1.00 90.69 298 ARG A N 1
ATOM 2383 C CA . ARG A 1 298 ? 31.924 -12.025 -25.848 1.00 90.69 298 ARG A CA 1
ATOM 2384 C C . ARG A 1 298 ? 32.217 -12.682 -27.194 1.00 90.69 298 ARG A C 1
ATOM 2386 O O . ARG A 1 298 ? 33.207 -12.328 -27.834 1.00 90.69 298 ARG A O 1
ATOM 2393 N N . ALA A 1 299 ? 31.343 -13.576 -27.656 1.00 92.12 299 ALA A N 1
ATOM 2394 C CA . ALA A 1 299 ? 31.484 -14.219 -28.960 1.00 92.12 299 ALA A CA 1
ATOM 2395 C C . ALA A 1 299 ? 31.420 -13.202 -30.116 1.00 92.12 299 ALA A C 1
ATOM 2397 O O . ALA A 1 299 ? 32.237 -13.255 -31.038 1.00 92.12 299 ALA A O 1
ATOM 2398 N N . ARG A 1 300 ? 30.497 -12.229 -30.061 1.00 89.81 300 ARG A N 1
ATOM 2399 C CA . ARG A 1 300 ? 30.407 -11.141 -31.055 1.00 89.81 300 ARG A CA 1
ATOM 2400 C C . ARG A 1 300 ? 31.650 -10.249 -31.041 1.00 89.81 300 ARG A C 1
ATOM 2402 O O . ARG A 1 300 ? 32.209 -9.967 -32.101 1.00 89.81 300 ARG A O 1
ATOM 2409 N N . ALA A 1 301 ? 32.123 -9.853 -29.861 1.00 89.00 301 ALA A N 1
ATOM 2410 C CA . ALA A 1 301 ? 33.327 -9.040 -29.713 1.00 89.00 301 ALA A CA 1
ATOM 2411 C C . ALA A 1 301 ? 34.580 -9.760 -30.245 1.00 89.00 301 ALA A C 1
ATOM 2413 O O . ALA A 1 301 ? 35.409 -9.139 -30.912 1.00 89.00 301 ALA A O 1
ATOM 2414 N N . ALA A 1 302 ? 34.700 -11.071 -30.010 1.00 91.44 302 ALA A N 1
ATOM 2415 C CA . ALA A 1 302 ? 35.785 -11.887 -30.552 1.00 91.44 302 ALA A CA 1
ATOM 2416 C C . ALA A 1 302 ? 35.761 -11.929 -32.090 1.00 91.44 302 ALA A C 1
ATOM 2418 O O . ALA A 1 302 ? 36.793 -11.693 -32.720 1.00 91.44 302 ALA A O 1
ATOM 2419 N N . LYS A 1 303 ? 34.582 -12.132 -32.701 1.00 92.62 303 LYS A N 1
ATOM 2420 C CA . LYS A 1 303 ? 34.416 -12.096 -34.167 1.00 92.62 303 LYS A CA 1
ATOM 2421 C C . LYS A 1 303 ? 34.819 -10.744 -34.761 1.00 92.62 303 LYS A C 1
ATOM 2423 O O . LYS A 1 303 ? 35.542 -10.706 -35.754 1.00 92.62 303 LYS A O 1
ATOM 2428 N N . LEU A 1 304 ? 34.414 -9.637 -34.134 1.00 90.31 304 LEU A N 1
ATOM 2429 C CA . LEU A 1 304 ? 34.786 -8.288 -34.579 1.00 90.31 304 LEU A CA 1
ATOM 2430 C C . LEU A 1 304 ? 36.296 -8.031 -34.476 1.00 90.31 304 LEU A C 1
ATOM 2432 O O . LEU A 1 304 ? 36.878 -7.418 -35.371 1.00 90.31 304 LEU A O 1
ATOM 2436 N N . ARG A 1 305 ? 36.950 -8.510 -33.409 1.00 88.88 305 ARG A N 1
ATOM 2437 C CA . ARG A 1 305 ? 38.411 -8.407 -33.258 1.00 88.88 305 ARG A CA 1
ATOM 2438 C C . ARG A 1 305 ? 39.152 -9.207 -34.324 1.00 88.88 305 ARG A C 1
ATOM 2440 O O . ARG A 1 305 ? 40.102 -8.681 -34.900 1.00 88.88 305 ARG A O 1
ATOM 2447 N N . ASP A 1 306 ? 38.713 -10.431 -34.619 1.00 90.38 306 ASP A N 1
ATOM 2448 C CA . ASP A 1 306 ? 39.350 -11.238 -35.663 1.00 90.38 306 ASP A CA 1
ATOM 2449 C C . ASP A 1 306 ? 39.161 -10.619 -37.058 1.00 90.38 306 ASP A C 1
ATOM 2451 O O . ASP A 1 306 ? 40.116 -10.539 -37.830 1.00 90.38 306 ASP A O 1
ATOM 2455 N N . ALA A 1 307 ? 37.976 -10.075 -37.356 1.00 90.44 307 ALA A N 1
ATOM 2456 C CA . ALA A 1 307 ? 37.723 -9.350 -38.603 1.00 90.44 307 ALA A CA 1
ATOM 2457 C C . ALA A 1 307 ? 38.647 -8.128 -38.766 1.00 90.44 307 ALA A C 1
ATOM 2459 O O . ALA A 1 307 ? 39.291 -7.979 -39.806 1.00 90.44 307 ALA A O 1
ATOM 2460 N N . LYS A 1 308 ? 38.791 -7.300 -37.718 1.00 91.62 308 LYS A N 1
ATOM 2461 C CA . LYS A 1 308 ? 39.727 -6.160 -37.721 1.00 91.62 308 LYS A CA 1
ATOM 2462 C C . LYS A 1 308 ? 41.176 -6.605 -37.907 1.00 91.62 308 LYS A C 1
ATOM 2464 O O . LYS A 1 308 ? 41.914 -5.984 -38.666 1.00 91.62 308 LYS A O 1
ATOM 2469 N N . ARG A 1 309 ? 41.589 -7.697 -37.253 1.00 91.62 309 ARG A N 1
ATOM 2470 C CA . ARG A 1 309 ? 42.938 -8.260 -37.415 1.00 91.62 309 ARG A CA 1
ATOM 2471 C C . ARG A 1 309 ? 43.207 -8.648 -38.871 1.00 91.62 309 ARG A C 1
ATOM 2473 O O . ARG A 1 309 ? 44.278 -8.336 -39.385 1.00 91.62 309 ARG A O 1
ATOM 2480 N N . ARG A 1 310 ? 42.247 -9.295 -39.539 1.00 90.19 310 ARG A N 1
ATOM 2481 C CA . ARG A 1 310 ? 42.371 -9.685 -40.955 1.00 90.19 310 ARG A CA 1
ATOM 2482 C C . ARG A 1 310 ? 42.452 -8.473 -41.884 1.00 90.19 310 ARG A C 1
ATOM 2484 O O . ARG A 1 310 ? 43.296 -8.473 -42.773 1.00 90.19 310 ARG A O 1
ATOM 2491 N N . GLN A 1 311 ? 41.639 -7.440 -41.648 1.00 90.94 311 GLN A N 1
ATOM 2492 C CA . GLN A 1 311 ? 41.705 -6.186 -42.411 1.00 90.94 311 GLN A CA 1
ATOM 2493 C C . GLN A 1 311 ? 43.079 -5.520 -42.279 1.00 90.94 311 GLN A C 1
ATOM 2495 O O . GLN A 1 311 ? 43.734 -5.271 -43.283 1.00 90.94 311 GLN A O 1
ATOM 2500 N N . LEU A 1 312 ? 43.586 -5.359 -41.052 1.00 89.00 312 LEU A N 1
ATOM 2501 C CA . LEU A 1 312 ? 44.908 -4.766 -40.821 1.00 89.00 312 LEU A CA 1
ATOM 2502 C C . LEU A 1 312 ? 46.042 -5.559 -41.491 1.00 89.00 312 LEU A C 1
ATOM 2504 O O . LEU A 1 312 ? 46.998 -4.969 -41.993 1.00 89.00 312 LEU A O 1
ATOM 2508 N N . GLN A 1 313 ? 45.951 -6.893 -41.521 1.00 91.06 313 GLN A N 1
ATOM 2509 C CA . GLN A 1 313 ? 46.921 -7.730 -42.235 1.00 91.06 313 GLN A CA 1
ATOM 2510 C C . GLN A 1 313 ? 46.847 -7.543 -43.758 1.00 91.06 313 GLN A C 1
ATOM 2512 O O . GLN A 1 313 ? 47.892 -7.536 -44.413 1.00 91.06 313 GLN A O 1
ATOM 2517 N N . ALA A 1 314 ? 45.646 -7.391 -44.322 1.00 89.25 314 ALA A N 1
ATOM 2518 C CA . ALA A 1 314 ? 45.458 -7.111 -45.744 1.00 89.25 314 ALA A CA 1
ATOM 2519 C C . ALA A 1 314 ? 46.006 -5.723 -46.119 1.00 89.25 314 ALA A C 1
ATOM 2521 O O . ALA A 1 314 ? 46.802 -5.618 -47.054 1.00 89.25 314 ALA A O 1
ATOM 2522 N N . ASP A 1 315 ? 45.694 -4.695 -45.328 1.00 88.50 315 ASP A N 1
ATOM 2523 C CA . ASP A 1 315 ? 46.173 -3.323 -45.534 1.00 88.50 315 ASP A CA 1
ATOM 2524 C C . ASP A 1 315 ? 47.702 -3.237 -45.421 1.00 88.50 315 ASP A C 1
ATOM 2526 O O . ASP A 1 315 ? 48.368 -2.580 -46.223 1.00 88.50 315 ASP A O 1
ATOM 2530 N N . ALA A 1 316 ? 48.298 -3.939 -44.451 1.00 87.81 316 ALA A N 1
ATOM 2531 C CA . ALA A 1 316 ? 49.751 -4.001 -44.302 1.00 87.81 316 ALA A CA 1
ATOM 2532 C C . ALA A 1 316 ? 50.427 -4.674 -45.509 1.00 87.81 316 ALA A C 1
ATOM 2534 O O . ALA A 1 316 ? 51.496 -4.230 -45.939 1.00 87.81 316 ALA A O 1
ATOM 2535 N N . LYS A 1 317 ? 49.811 -5.719 -46.081 1.00 89.75 317 LYS A N 1
ATOM 2536 C CA . LYS A 1 317 ? 50.293 -6.351 -47.319 1.00 89.75 317 LYS A CA 1
ATOM 2537 C C . LYS A 1 317 ? 50.195 -5.395 -48.509 1.00 89.75 317 LYS A C 1
ATOM 2539 O O . LYS A 1 317 ? 51.179 -5.268 -49.235 1.00 89.75 317 LYS A O 1
ATOM 2544 N N . GLN A 1 318 ? 49.078 -4.679 -48.664 1.00 86.31 318 GLN A N 1
ATOM 2545 C CA . GLN A 1 318 ? 48.918 -3.672 -49.720 1.00 86.31 318 GLN A CA 1
ATOM 2546 C C . GLN A 1 318 ? 49.968 -2.561 -49.606 1.00 86.31 318 GLN A C 1
ATOM 2548 O O . GLN A 1 318 ? 50.705 -2.317 -50.561 1.00 86.31 318 GLN A O 1
ATOM 2553 N N . ARG A 1 319 ? 50.149 -1.973 -48.417 1.00 86.38 319 ARG A N 1
ATOM 2554 C CA . ARG A 1 319 ? 51.172 -0.937 -48.187 1.00 86.38 319 ARG A CA 1
ATOM 2555 C C . ARG A 1 319 ? 52.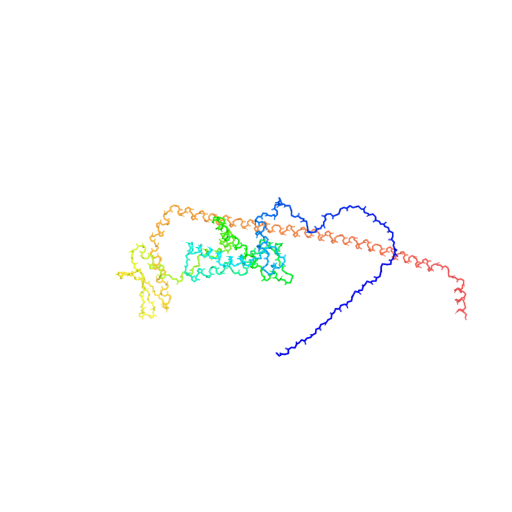584 -1.422 -48.504 1.00 86.38 319 ARG A C 1
ATOM 2557 O O . ARG A 1 319 ? 53.362 -0.679 -49.096 1.00 86.38 319 ARG A O 1
ATOM 2564 N N . ARG A 1 320 ? 52.924 -2.667 -48.147 1.00 85.69 320 ARG A N 1
ATOM 2565 C CA . ARG A 1 320 ? 54.221 -3.265 -48.510 1.00 85.69 320 ARG A CA 1
ATOM 2566 C C . ARG A 1 320 ? 54.376 -3.406 -50.023 1.00 85.69 320 ARG A C 1
ATOM 2568 O O . ARG A 1 320 ? 55.435 -3.061 -50.539 1.00 85.69 320 ARG A O 1
ATOM 2575 N N . SER A 1 321 ? 53.341 -3.856 -50.736 1.00 84.12 321 SER A N 1
ATOM 2576 C CA . SER A 1 321 ? 53.387 -3.946 -52.203 1.00 84.12 321 SER A CA 1
ATOM 2577 C C . SER A 1 321 ? 53.505 -2.576 -52.878 1.00 84.12 321 SER A C 1
ATOM 2579 O O . SER A 1 321 ? 54.297 -2.422 -53.804 1.00 84.12 321 SER A O 1
ATOM 2581 N N . GLU A 1 322 ? 52.816 -1.552 -52.370 1.00 85.12 322 GLU A N 1
ATOM 2582 C CA . GLU A 1 322 ? 52.918 -0.180 -52.877 1.00 85.12 322 GLU A CA 1
ATOM 2583 C C . GLU A 1 322 ? 54.300 0.428 -52.622 1.00 85.12 322 GLU A C 1
ATOM 2585 O O . GLU A 1 322 ? 54.865 1.085 -53.497 1.00 85.12 322 GLU A O 1
ATOM 2590 N N . GLN A 1 323 ? 54.876 0.202 -51.438 1.00 84.12 323 GLN A N 1
ATOM 2591 C CA . GLN A 1 323 ? 56.235 0.644 -51.119 1.00 84.12 323 GLN A CA 1
ATOM 2592 C C . GLN A 1 323 ? 57.274 -0.051 -52.002 1.00 84.12 323 GLN A C 1
ATOM 2594 O O . GLN A 1 323 ? 58.165 0.621 -52.520 1.00 84.12 323 GLN A O 1
ATOM 2599 N N . ALA A 1 324 ? 57.134 -1.361 -52.232 1.00 80.38 324 ALA A N 1
ATOM 2600 C CA . ALA A 1 324 ? 57.988 -2.104 -53.154 1.00 80.38 324 ALA A CA 1
ATOM 2601 C C . ALA A 1 324 ? 57.866 -1.572 -54.593 1.00 80.38 324 ALA A C 1
ATOM 2603 O O . ALA A 1 324 ? 58.882 -1.335 -55.244 1.00 80.38 324 ALA A O 1
ATOM 2604 N N . ALA A 1 325 ? 56.647 -1.286 -55.063 1.00 82.00 325 ALA A N 1
ATOM 2605 C CA . ALA A 1 325 ? 56.414 -0.688 -56.377 1.00 82.00 325 ALA A CA 1
ATOM 2606 C C . ALA A 1 325 ? 57.029 0.720 -56.498 1.00 82.00 325 ALA A C 1
ATOM 2608 O O . ALA A 1 325 ? 57.651 1.042 -57.510 1.00 82.00 325 ALA A O 1
ATOM 2609 N N . ARG A 1 326 ? 56.929 1.556 -55.454 1.00 80.50 326 ARG A N 1
ATOM 2610 C CA . ARG A 1 326 ? 57.571 2.883 -55.413 1.00 80.50 326 ARG A CA 1
ATOM 2611 C C . ARG A 1 326 ? 59.097 2.790 -55.403 1.00 80.50 326 ARG A C 1
ATOM 2613 O O . ARG A 1 326 ? 59.748 3.566 -56.101 1.00 80.50 326 ARG A O 1
ATOM 2620 N N . ALA A 1 327 ? 59.666 1.857 -54.642 1.00 77.31 327 ALA A N 1
ATOM 2621 C CA . ALA A 1 327 ? 61.106 1.617 -54.611 1.00 77.31 327 ALA A CA 1
ATOM 2622 C C . ALA A 1 327 ? 61.620 1.124 -55.974 1.00 77.31 327 ALA A C 1
ATOM 2624 O O . ALA A 1 327 ? 62.604 1.660 -56.479 1.00 77.31 327 ALA A O 1
ATOM 2625 N N . ALA A 1 328 ? 60.904 0.194 -56.616 1.00 74.75 328 ALA A N 1
ATOM 2626 C CA . ALA A 1 328 ? 61.204 -0.270 -57.969 1.00 74.75 328 ALA A CA 1
ATOM 2627 C C . ALA A 1 328 ? 61.112 0.867 -59.002 1.00 74.75 328 ALA A C 1
ATOM 2629 O O . ALA A 1 328 ? 62.007 1.026 -59.828 1.00 74.75 328 ALA A O 1
ATOM 2630 N N . ALA A 1 329 ? 60.086 1.721 -58.920 1.00 76.06 329 ALA A N 1
ATOM 2631 C CA . ALA A 1 329 ? 59.946 2.884 -59.796 1.00 76.06 329 ALA A CA 1
ATOM 2632 C C . ALA A 1 329 ? 61.061 3.927 -59.592 1.00 76.06 329 ALA A C 1
ATOM 2634 O O . ALA A 1 329 ? 61.481 4.574 -60.554 1.00 76.06 329 ALA A O 1
ATOM 2635 N N . LYS A 1 330 ? 61.557 4.096 -58.358 1.00 78.12 330 LYS A N 1
ATOM 2636 C CA . LYS A 1 330 ? 62.706 4.961 -58.056 1.00 78.12 330 LYS A CA 1
ATOM 2637 C C . LYS A 1 330 ? 64.005 4.374 -58.616 1.00 78.12 330 LYS A C 1
ATOM 2639 O O . LYS A 1 330 ? 64.686 5.067 -59.362 1.00 78.12 330 LYS A O 1
ATOM 2644 N N . ALA A 1 331 ? 64.275 3.090 -58.374 1.00 73.69 331 ALA A N 1
ATOM 2645 C CA . ALA A 1 331 ? 65.425 2.388 -58.950 1.00 73.69 331 ALA A CA 1
ATOM 2646 C C . ALA A 1 331 ? 65.416 2.431 -60.491 1.00 73.69 331 ALA A C 1
ATOM 2648 O O . ALA A 1 331 ? 66.443 2.683 -61.115 1.00 73.69 331 ALA A O 1
ATOM 2649 N N . ALA A 1 332 ? 64.243 2.286 -61.116 1.00 72.50 332 ALA A N 1
ATOM 2650 C CA . ALA A 1 332 ? 64.083 2.406 -62.563 1.00 72.50 332 ALA A CA 1
ATOM 2651 C C . ALA A 1 332 ? 64.313 3.834 -63.092 1.00 72.50 332 ALA A C 1
ATOM 2653 O O . ALA A 1 332 ? 64.705 3.992 -64.245 1.00 72.50 332 ALA A O 1
ATOM 2654 N N . LYS A 1 333 ? 64.067 4.882 -62.290 1.00 71.00 333 LYS A N 1
ATOM 2655 C CA . LYS A 1 333 ? 64.420 6.270 -62.640 1.00 71.00 333 LYS A CA 1
ATOM 2656 C C . LYS A 1 333 ? 65.919 6.528 -62.489 1.00 71.00 333 LYS A C 1
ATOM 2658 O O . LYS A 1 333 ? 66.477 7.199 -63.352 1.00 71.00 333 LYS A O 1
ATOM 2663 N N . ASP A 1 334 ? 66.548 5.975 -61.456 1.00 65.50 334 ASP A N 1
ATOM 2664 C CA . ASP A 1 334 ? 67.986 6.123 -61.195 1.00 65.50 334 ASP A CA 1
ATOM 2665 C C . ASP A 1 334 ? 68.842 5.339 -62.213 1.00 65.50 334 ASP A C 1
ATOM 2667 O O . ASP A 1 334 ? 69.926 5.782 -62.580 1.00 65.50 334 ASP A O 1
ATOM 2671 N N . ALA A 1 335 ? 68.321 4.233 -62.758 1.00 60.72 335 ALA A N 1
ATOM 2672 C CA . ALA A 1 335 ? 68.947 3.467 -63.841 1.00 60.72 335 ALA A CA 1
ATOM 2673 C C . ALA A 1 335 ? 68.771 4.088 -65.244 1.00 60.72 335 ALA A C 1
ATOM 2675 O O . ALA A 1 335 ? 69.300 3.556 -66.224 1.00 60.72 335 ALA A O 1
ATOM 2676 N N . ARG A 1 336 ? 68.032 5.203 -65.388 1.00 65.75 336 ARG A N 1
ATOM 2677 C CA . ARG A 1 336 ? 67.918 5.882 -66.689 1.00 65.75 336 ARG A CA 1
ATOM 2678 C C . ARG A 1 336 ? 69.264 6.519 -67.041 1.00 65.75 336 ARG A C 1
ATOM 2680 O O . ARG A 1 336 ? 69.799 7.281 -66.234 1.00 65.75 336 ARG A O 1
ATOM 2687 N N . PRO A 1 337 ? 69.807 6.283 -68.247 1.00 59.50 337 PRO A N 1
ATOM 2688 C CA . PRO A 1 337 ? 71.054 6.912 -68.655 1.00 59.50 337 PRO A CA 1
ATOM 2689 C C . PRO A 1 337 ? 70.904 8.437 -68.602 1.00 59.50 337 PRO A C 1
ATOM 2691 O O . PRO A 1 337 ? 69.970 9.000 -69.173 1.00 59.50 337 PRO A O 1
ATOM 2694 N N . MET A 1 338 ? 71.821 9.109 -67.892 1.00 59.84 338 MET A N 1
ATOM 2695 C CA . MET A 1 338 ? 71.804 10.569 -67.757 1.00 59.84 338 MET A CA 1
ATOM 2696 C C . MET A 1 338 ? 71.747 11.247 -69.128 1.00 59.84 338 MET A C 1
ATOM 2698 O O . MET A 1 338 ? 72.523 10.890 -70.020 1.00 59.84 338 MET A O 1
ATOM 2702 N N . SER A 1 339 ? 70.862 12.240 -69.268 1.00 64.38 339 SER A N 1
ATOM 2703 C CA . SER A 1 339 ? 70.710 13.005 -70.505 1.00 64.38 339 SER A CA 1
ATOM 2704 C C . SER A 1 339 ? 72.014 13.713 -70.885 1.00 64.38 339 SER A C 1
ATOM 2706 O O . SER A 1 339 ? 72.806 14.122 -70.030 1.00 64.38 339 SER A O 1
ATOM 2708 N N . ILE A 1 340 ? 72.234 13.869 -72.190 1.00 61.66 340 ILE A N 1
ATOM 2709 C CA . ILE A 1 340 ? 73.469 14.401 -72.790 1.00 61.66 340 ILE A CA 1
ATOM 2710 C C . ILE A 1 340 ? 73.850 15.780 -72.211 1.00 61.66 340 ILE A C 1
ATOM 2712 O O . ILE A 1 340 ? 75.026 16.046 -71.967 1.00 61.66 340 ILE A O 1
ATOM 2716 N N . SER A 1 341 ? 72.860 16.623 -71.902 1.00 60.47 341 SER A N 1
ATOM 2717 C CA . SER A 1 341 ? 73.054 17.936 -71.265 1.00 60.47 341 SER A CA 1
ATOM 2718 C C . SER A 1 341 ? 73.679 17.836 -69.863 1.00 60.47 341 SER A C 1
ATOM 2720 O O . SER A 1 341 ? 74.613 18.572 -69.546 1.00 60.47 341 SER A O 1
ATOM 2722 N N . LYS A 1 342 ? 73.243 16.866 -69.045 1.00 62.38 342 LYS A N 1
ATOM 2723 C CA . LYS A 1 342 ? 73.766 16.653 -67.686 1.00 62.38 342 LYS A CA 1
ATOM 2724 C C . LYS A 1 342 ? 75.186 16.071 -67.693 1.00 62.38 342 LYS A C 1
ATOM 2726 O O . LYS A 1 342 ? 75.967 16.368 -66.795 1.00 62.38 342 LYS A O 1
ATOM 2731 N N . ARG A 1 343 ? 75.537 15.288 -68.726 1.00 61.88 343 ARG A N 1
ATOM 2732 C CA . ARG A 1 343 ? 76.906 14.776 -68.941 1.00 61.88 343 ARG A CA 1
ATOM 2733 C C . ARG A 1 343 ? 77.895 15.889 -69.304 1.00 61.88 343 ARG A C 1
ATOM 2735 O O . ARG A 1 343 ? 78.992 15.896 -68.761 1.00 61.88 343 ARG A O 1
ATOM 2742 N N . ARG A 1 344 ? 77.506 16.845 -70.159 1.00 61.66 344 ARG A N 1
ATOM 2743 C CA . ARG A 1 344 ? 78.356 18.003 -70.512 1.00 61.66 344 ARG A CA 1
ATOM 2744 C C . ARG A 1 344 ? 78.659 18.892 -69.301 1.00 61.66 344 ARG A C 1
ATOM 2746 O O . ARG A 1 344 ? 79.813 19.197 -69.048 1.00 61.66 344 ARG A O 1
ATOM 2753 N N . HIS A 1 345 ? 77.649 19.201 -68.490 1.00 66.31 345 HIS A N 1
ATOM 2754 C CA . HIS A 1 345 ? 77.812 20.084 -67.329 1.00 66.31 345 HIS A CA 1
ATOM 2755 C C . HIS A 1 345 ? 78.694 19.491 -66.206 1.00 66.31 345 HIS A C 1
ATOM 2757 O O . HIS A 1 345 ? 79.320 20.235 -65.452 1.00 66.31 345 HIS A O 1
ATOM 2763 N N . LEU A 1 346 ? 78.736 18.160 -66.061 1.00 65.38 346 LEU A N 1
ATOM 2764 C CA . LEU A 1 346 ? 79.644 17.486 -65.122 1.00 65.38 346 LEU A CA 1
ATOM 2765 C C . LEU A 1 346 ? 81.090 17.450 -65.636 1.00 65.38 346 LEU A C 1
ATOM 2767 O O . LEU A 1 346 ? 82.004 17.583 -64.829 1.00 65.38 346 LEU A O 1
ATOM 2771 N N . ALA A 1 347 ? 81.291 17.327 -66.952 1.00 62.59 347 ALA A N 1
ATOM 2772 C CA . ALA A 1 347 ? 82.615 17.395 -67.569 1.00 62.59 347 ALA A CA 1
ATOM 2773 C C . ALA A 1 347 ? 83.223 18.808 -67.481 1.00 62.59 347 ALA A C 1
ATOM 2775 O O . ALA A 1 347 ? 84.414 18.937 -67.219 1.00 62.59 347 ALA A O 1
ATOM 2776 N N . ASP A 1 348 ? 82.400 19.854 -67.609 1.00 60.34 348 ASP A N 1
ATOM 2777 C CA . ASP A 1 348 ? 82.840 21.250 -67.457 1.00 60.34 348 ASP A CA 1
ATOM 2778 C C . ASP A 1 348 ? 83.132 21.646 -66.001 1.00 60.34 348 ASP A C 1
ATOM 2780 O O . ASP A 1 348 ? 83.849 22.607 -65.771 1.00 60.34 348 ASP A O 1
ATOM 2784 N N . LYS A 1 349 ? 82.603 20.916 -65.006 1.00 62.56 349 LYS A N 1
ATOM 2785 C CA . LYS A 1 349 ? 82.897 21.134 -63.574 1.00 62.56 349 LYS A CA 1
ATOM 2786 C C . LYS A 1 349 ? 84.154 20.412 -63.076 1.00 62.56 349 LYS A C 1
ATOM 2788 O O . LYS A 1 349 ? 84.552 20.626 -61.935 1.00 62.56 349 LYS A O 1
ATOM 2793 N N . GLN A 1 350 ? 84.696 19.492 -63.875 1.00 59.47 350 GLN A N 1
ATOM 2794 C CA . GLN A 1 350 ? 85.915 18.731 -63.570 1.00 59.47 350 GLN A CA 1
ATOM 2795 C C . GLN A 1 350 ? 87.154 19.277 -64.301 1.00 59.47 350 GLN A C 1
ATOM 2797 O O . GLN A 1 350 ? 88.239 18.717 -64.153 1.00 59.47 350 GLN A O 1
ATOM 2802 N N . LYS A 1 351 ? 86.989 20.356 -65.069 1.00 51.22 351 LYS A N 1
ATOM 2803 C CA . LYS A 1 351 ? 88.060 21.262 -65.492 1.00 51.22 351 LYS A CA 1
ATOM 2804 C C . LYS A 1 351 ? 88.025 22.494 -64.603 1.00 51.22 351 LYS A C 1
ATOM 2806 O O . LYS A 1 351 ? 89.117 23.057 -64.390 1.00 51.22 351 LYS A O 1
#